Protein AF-A0AAW0I895-F1 (afdb_monomer_lite)

Structure (mmCIF, N/CA/C/O backbone):
data_AF-A0AAW0I895-F1
#
_entry.id   AF-A0AAW0I895-F1
#
loop_
_atom_site.group_PDB
_atom_site.id
_atom_site.type_symbol
_atom_site.label_atom_id
_atom_site.label_alt_id
_atom_site.label_comp_id
_atom_site.label_asym_id
_atom_site.label_entity_id
_atom_site.label_seq_id
_atom_site.pdbx_PDB_ins_code
_atom_site.Cartn_x
_atom_site.Cartn_y
_atom_site.Cartn_z
_atom_site.occupancy
_atom_site.B_iso_or_equiv
_atom_site.auth_seq_id
_atom_site.auth_comp_id
_atom_site.auth_asym_id
_atom_site.auth_atom_id
_atom_site.pdbx_PDB_model_num
ATOM 1 N N . MET A 1 1 ? 28.630 -17.971 -41.652 1.00 53.53 1 MET A N 1
ATOM 2 C CA . MET A 1 1 ? 29.340 -17.835 -40.356 1.00 53.53 1 MET A CA 1
ATOM 3 C C . MET A 1 1 ? 30.505 -16.842 -40.385 1.00 53.53 1 MET A C 1
ATOM 5 O O . MET A 1 1 ? 30.591 -16.041 -39.468 1.00 53.53 1 MET A O 1
ATOM 9 N N . VAL A 1 2 ? 31.367 -16.833 -41.414 1.00 52.19 2 VAL A N 1
ATOM 10 C CA . VAL A 1 2 ? 32.562 -15.952 -41.486 1.00 52.19 2 VAL A CA 1
ATOM 11 C C . VAL A 1 2 ? 32.228 -14.451 -41.480 1.00 52.19 2 VAL A C 1
ATOM 13 O O . VAL A 1 2 ? 32.892 -13.677 -40.802 1.00 52.19 2 VAL A O 1
ATOM 16 N N . LEU A 1 3 ? 31.166 -14.043 -42.180 1.00 53.22 3 LEU A N 1
ATOM 17 C CA . LEU A 1 3 ? 30.738 -12.640 -42.265 1.00 53.22 3 LEU A CA 1
ATOM 18 C C . LEU A 1 3 ? 30.249 -12.093 -40.916 1.00 53.22 3 LEU A C 1
ATOM 20 O O . LEU A 1 3 ? 30.696 -11.038 -40.491 1.00 53.22 3 LEU A O 1
ATOM 24 N N . VAL A 1 4 ? 29.418 -12.863 -40.205 1.00 64.56 4 VAL A N 1
ATOM 25 C CA . VAL A 1 4 ? 28.901 -12.491 -38.876 1.00 64.56 4 VAL A CA 1
ATOM 26 C C . VAL A 1 4 ? 30.039 -12.355 -37.866 1.00 64.56 4 VAL A C 1
ATOM 28 O O . VAL A 1 4 ? 30.080 -11.372 -37.137 1.00 64.56 4 VAL A O 1
ATOM 31 N N . LYS A 1 5 ? 31.005 -13.287 -37.883 1.00 61.88 5 LYS A N 1
ATOM 32 C CA . LYS A 1 5 ? 32.177 -13.244 -36.999 1.00 61.88 5 LYS A CA 1
ATOM 33 C C . LYS A 1 5 ? 33.042 -12.000 -37.250 1.00 61.88 5 LYS A C 1
ATOM 35 O O . LYS A 1 5 ? 33.438 -11.320 -36.310 1.00 61.88 5 LYS A O 1
ATOM 40 N N . LYS A 1 6 ? 33.254 -11.656 -38.523 1.00 63.97 6 LYS A N 1
ATOM 41 C CA . LYS A 1 6 ? 34.025 -10.473 -38.924 1.00 63.97 6 LYS A CA 1
ATOM 42 C C . LYS A 1 6 ? 33.322 -9.167 -38.541 1.00 63.97 6 LYS A C 1
ATOM 44 O O . LYS A 1 6 ? 33.973 -8.220 -38.118 1.00 63.97 6 LYS A O 1
ATOM 49 N N . THR A 1 7 ? 31.992 -9.124 -38.640 1.00 70.19 7 THR A N 1
ATOM 50 C CA . THR A 1 7 ? 31.199 -7.973 -38.187 1.00 70.19 7 THR A CA 1
ATOM 51 C C . THR A 1 7 ? 31.260 -7.817 -36.666 1.00 70.19 7 THR A C 1
ATOM 53 O O . THR A 1 7 ? 31.454 -6.704 -36.180 1.00 70.19 7 THR A O 1
ATOM 56 N N . THR A 1 8 ? 31.158 -8.911 -35.904 1.00 71.12 8 THR A N 1
ATOM 57 C CA . THR A 1 8 ? 31.277 -8.860 -34.437 1.00 71.12 8 THR A CA 1
ATOM 58 C C . THR A 1 8 ? 32.673 -8.445 -33.981 1.00 71.12 8 THR A C 1
ATOM 60 O O . THR A 1 8 ? 32.785 -7.644 -33.061 1.00 71.12 8 THR A O 1
ATOM 63 N N . GLU A 1 9 ? 33.725 -8.910 -34.658 1.00 67.81 9 GLU A N 1
ATOM 64 C CA . GLU A 1 9 ? 35.108 -8.500 -34.380 1.00 67.81 9 GLU A CA 1
ATOM 65 C C . GLU A 1 9 ? 35.322 -7.009 -34.687 1.00 67.81 9 GLU A C 1
ATOM 67 O O . GLU A 1 9 ? 35.866 -6.290 -33.855 1.00 67.81 9 GLU A O 1
ATOM 72 N N . ALA A 1 10 ? 34.806 -6.503 -35.813 1.00 62.22 10 ALA A N 1
ATOM 73 C CA . ALA A 1 10 ? 34.889 -5.077 -36.146 1.00 62.22 10 ALA A CA 1
ATOM 74 C C . ALA A 1 10 ? 34.118 -4.181 -35.156 1.00 62.22 10 ALA A C 1
ATOM 76 O O . ALA A 1 10 ? 34.581 -3.098 -34.791 1.00 62.22 10 ALA A O 1
ATOM 77 N N . THR A 1 11 ? 32.954 -4.641 -34.688 1.00 66.50 11 THR A N 1
ATOM 78 C CA . THR A 1 11 ? 32.148 -3.902 -33.703 1.00 66.50 11 THR A CA 1
ATOM 79 C C . THR A 1 11 ? 32.841 -3.874 -32.342 1.00 66.50 11 THR A C 1
ATOM 81 O O . THR A 1 11 ? 32.888 -2.829 -31.699 1.00 66.50 11 THR A O 1
ATOM 84 N N . LEU A 1 12 ? 33.428 -4.999 -31.922 1.00 71.19 12 LEU A N 1
ATOM 85 C CA . LEU A 1 12 ? 34.174 -5.088 -30.671 1.00 71.19 12 LEU A CA 1
ATOM 86 C C . LEU A 1 12 ? 35.430 -4.208 -30.694 1.00 71.19 12 LEU A C 1
ATOM 88 O O . LEU A 1 12 ? 35.681 -3.509 -29.717 1.00 71.19 12 LEU A O 1
ATOM 92 N N . GLN A 1 13 ? 36.153 -4.180 -31.818 1.00 62.25 13 GLN A N 1
ATOM 93 C CA . GLN A 1 13 ? 37.319 -3.312 -31.998 1.00 62.25 13 GLN A CA 1
ATOM 94 C C . GLN A 1 13 ? 36.942 -1.831 -31.881 1.00 62.25 13 GLN A C 1
ATOM 96 O O . GLN A 1 13 ? 37.583 -1.089 -31.152 1.00 62.25 13 GLN A O 1
ATOM 101 N N . THR A 1 14 ? 35.841 -1.417 -32.515 1.00 61.59 14 THR A N 1
ATOM 102 C CA . THR A 1 14 ? 35.362 -0.024 -32.452 1.00 61.59 14 THR A CA 1
ATOM 103 C C . THR A 1 14 ? 35.004 0.390 -31.021 1.00 61.59 14 THR A C 1
ATOM 105 O O . THR A 1 14 ? 35.286 1.511 -30.604 1.00 61.59 14 THR A O 1
ATOM 108 N N . ILE A 1 15 ? 34.386 -0.512 -30.251 1.00 61.84 15 ILE A N 1
ATOM 109 C CA . ILE A 1 15 ? 34.039 -0.255 -28.848 1.00 61.84 15 ILE A CA 1
ATOM 110 C C . ILE A 1 15 ? 35.298 -0.220 -27.975 1.00 61.84 15 ILE A C 1
ATOM 112 O O . ILE A 1 15 ? 35.394 0.645 -27.110 1.00 61.84 15 ILE A O 1
ATOM 116 N N . GLN A 1 16 ? 36.264 -1.115 -28.204 1.00 62.62 16 GLN A N 1
ATOM 117 C CA . GLN A 1 16 ? 37.553 -1.072 -27.512 1.00 62.62 16 GLN A CA 1
ATOM 118 C C . GLN A 1 16 ? 38.264 0.252 -27.767 1.00 62.62 16 GLN A C 1
ATOM 120 O O . GLN A 1 16 ? 38.609 0.917 -26.798 1.00 62.62 16 GLN A O 1
ATOM 125 N N . ASP A 1 17 ? 38.363 0.682 -29.024 1.00 55.41 17 ASP A N 1
ATOM 126 C CA . ASP A 1 17 ? 39.010 1.941 -29.394 1.00 55.41 17 ASP A CA 1
ATOM 127 C C . ASP A 1 17 ? 38.328 3.146 -28.719 1.00 55.41 17 ASP A C 1
ATOM 129 O O . ASP A 1 17 ? 39.001 4.059 -28.249 1.00 55.41 17 ASP A O 1
ATOM 133 N N . MET A 1 18 ? 36.994 3.138 -28.593 1.00 54.53 18 MET A N 1
ATOM 134 C CA . MET A 1 18 ? 36.248 4.190 -27.888 1.00 54.53 18 MET A CA 1
ATOM 135 C C . MET A 1 18 ? 36.466 4.211 -26.370 1.00 54.53 18 MET A C 1
ATOM 137 O O . MET A 1 18 ? 36.322 5.271 -25.769 1.00 54.53 18 MET A O 1
ATOM 141 N N . VAL A 1 19 ? 36.759 3.067 -25.750 1.00 54.62 19 VAL A N 1
ATOM 142 C CA . VAL A 1 19 ? 36.943 2.945 -24.292 1.00 54.62 19 VAL A CA 1
ATOM 143 C C . VAL A 1 19 ? 38.416 3.101 -23.896 1.00 54.62 19 VAL A C 1
ATOM 145 O O . VAL A 1 19 ? 38.705 3.481 -22.766 1.00 54.62 19 VAL A O 1
ATOM 148 N N . THR A 1 20 ? 39.352 2.832 -24.811 1.00 59.34 20 THR A N 1
ATOM 149 C CA . THR A 1 20 ? 40.796 3.005 -24.589 1.00 59.34 20 THR A CA 1
ATOM 150 C C . THR A 1 20 ? 41.308 4.405 -24.911 1.00 59.34 20 THR A C 1
ATOM 152 O O . THR A 1 20 ? 42.442 4.715 -24.557 1.00 59.34 20 THR A O 1
ATOM 155 N N . ILE A 1 21 ? 40.515 5.249 -25.582 1.00 55.47 21 ILE A N 1
ATOM 156 C CA . ILE A 1 21 ? 40.825 6.678 -25.692 1.00 55.47 21 ILE A CA 1
ATOM 157 C C . ILE A 1 21 ? 40.622 7.280 -24.307 1.00 55.47 21 ILE A C 1
ATOM 159 O O . ILE A 1 21 ? 39.498 7.467 -23.849 1.00 55.47 21 ILE A O 1
ATOM 163 N N . GLU A 1 22 ? 41.729 7.543 -23.625 1.00 51.19 22 GLU A N 1
ATOM 164 C CA . GLU A 1 22 ? 41.702 8.218 -22.340 1.00 51.19 22 GLU A CA 1
ATOM 165 C C . GLU A 1 22 ? 41.111 9.621 -22.547 1.00 51.19 22 GLU A C 1
ATOM 167 O O . GLU A 1 22 ? 41.575 10.371 -23.405 1.00 51.19 22 GLU A O 1
ATOM 172 N N . ASP A 1 23 ? 40.075 9.987 -21.781 1.00 51.31 23 ASP A N 1
ATOM 173 C CA . ASP A 1 23 ? 39.304 11.243 -21.919 1.00 51.31 23 ASP A CA 1
ATOM 174 C C . ASP A 1 23 ? 40.150 12.536 -21.819 1.00 51.31 23 ASP A C 1
ATOM 176 O O . ASP A 1 23 ? 39.643 13.648 -21.981 1.00 51.31 23 ASP A O 1
ATOM 180 N N . TYR A 1 24 ? 41.447 12.406 -21.542 1.00 49.34 24 TYR A N 1
ATOM 181 C CA . TYR A 1 24 ? 42.423 13.482 -21.458 1.00 49.34 24 TYR A CA 1
ATOM 182 C C . TYR A 1 24 ? 43.426 13.516 -22.617 1.00 49.34 24 TYR A C 1
ATOM 184 O O . TYR A 1 24 ? 44.275 14.412 -22.624 1.00 49.34 24 TYR A O 1
ATOM 192 N N . ASP A 1 25 ? 43.365 12.597 -23.590 1.00 51.16 25 ASP A N 1
ATOM 193 C CA . ASP A 1 25 ? 44.253 12.639 -24.754 1.00 51.16 25 ASP A CA 1
ATOM 194 C C . ASP A 1 25 ? 43.846 13.773 -25.707 1.00 51.16 25 ASP A C 1
ATOM 196 O O . ASP A 1 25 ? 43.118 13.629 -26.689 1.00 51.16 25 ASP A O 1
ATOM 200 N N . VAL A 1 26 ? 44.328 14.964 -25.367 1.00 49.88 26 VAL A N 1
ATOM 201 C CA . VAL A 1 26 ? 44.217 16.187 -26.157 1.00 49.88 26 VAL A CA 1
ATOM 202 C C . VAL A 1 26 ? 45.416 16.364 -27.091 1.00 49.88 26 VAL A C 1
ATOM 204 O O . VAL A 1 26 ? 45.628 17.471 -27.587 1.00 49.88 26 VAL A O 1
ATOM 207 N N . SER A 1 27 ? 46.208 15.316 -27.359 1.00 55.19 27 SER A N 1
ATOM 208 C CA . SER A 1 27 ? 47.406 15.409 -28.209 1.00 55.19 27 SER A CA 1
ATOM 209 C C . SER A 1 27 ? 47.086 15.946 -29.613 1.00 55.19 27 SER A C 1
ATOM 211 O O . SER A 1 27 ? 47.871 16.711 -30.175 1.00 55.19 27 SER A O 1
ATOM 213 N N . GLU A 1 28 ? 45.887 15.675 -30.147 1.00 51.91 28 GLU A N 1
ATOM 214 C CA . GLU A 1 28 ? 45.412 16.263 -31.414 1.00 51.91 28 GLU A CA 1
ATOM 215 C C . GLU A 1 28 ? 45.046 17.760 -31.319 1.00 51.91 28 GLU A C 1
ATOM 217 O O . GLU A 1 28 ? 45.077 18.481 -32.323 1.00 51.91 28 GLU A O 1
ATOM 222 N N . CYS A 1 29 ? 44.747 18.281 -30.123 1.00 49.28 29 CYS A N 1
ATOM 223 C CA . CYS A 1 29 ? 44.470 19.707 -29.918 1.00 49.28 29 CYS A CA 1
ATOM 224 C C . CYS A 1 29 ? 45.727 20.573 -30.091 1.00 49.28 29 CYS A C 1
ATOM 226 O O . CYS A 1 29 ? 45.608 21.751 -30.432 1.00 49.28 29 CYS A O 1
ATOM 228 N N . PHE A 1 30 ? 46.920 20.004 -29.895 1.00 45.81 30 PHE A N 1
ATOM 229 C CA . PHE A 1 30 ? 48.191 20.721 -30.037 1.00 45.81 30 PHE A CA 1
ATOM 230 C C . PHE A 1 30 ? 48.764 20.684 -31.459 1.00 45.81 30 PHE A C 1
ATOM 232 O O . PHE A 1 30 ? 49.635 21.492 -31.782 1.00 45.81 30 PHE A O 1
ATOM 239 N N . GLN A 1 31 ? 48.237 19.831 -32.344 1.00 50.69 31 GLN A N 1
ATOM 240 C CA . GLN A 1 31 ? 48.710 19.724 -33.731 1.00 50.69 31 GLN A CA 1
ATOM 241 C C . GLN A 1 31 ? 48.272 20.893 -34.633 1.00 50.69 31 GLN A C 1
ATOM 243 O O . GLN A 1 31 ? 48.762 21.023 -35.750 1.00 50.69 31 GLN A O 1
ATOM 248 N N . HIS A 1 32 ? 47.402 21.789 -34.154 1.00 47.75 32 HIS A N 1
ATOM 249 C CA . HIS A 1 32 ? 46.860 22.896 -34.953 1.00 47.75 32 HIS A CA 1
ATOM 250 C C . HIS A 1 32 ? 47.357 24.285 -34.522 1.00 47.75 32 HIS A C 1
ATOM 252 O O . HIS A 1 32 ? 46.690 25.293 -34.766 1.00 47.75 32 HIS A O 1
ATOM 258 N N . SER A 1 33 ? 48.552 24.371 -33.930 1.00 36.62 33 SER A N 1
ATOM 259 C CA . SER A 1 33 ? 49.255 25.653 -33.831 1.00 36.62 33 SER A CA 1
ATOM 260 C C . SER A 1 33 ? 49.825 26.025 -35.199 1.00 36.62 33 SER A C 1
ATOM 262 O O . SER A 1 33 ? 50.857 25.516 -35.629 1.00 36.62 33 SER A O 1
ATOM 264 N N . ARG A 1 34 ? 49.149 26.941 -35.900 1.00 47.81 34 ARG A N 1
ATOM 265 C CA . ARG A 1 34 ? 49.701 27.642 -37.066 1.00 47.81 34 ARG A CA 1
ATOM 266 C C . ARG A 1 34 ? 50.894 28.502 -36.636 1.00 47.81 34 ARG A C 1
ATOM 268 O O . ARG A 1 34 ? 50.723 29.681 -36.353 1.00 47.81 34 ARG A O 1
ATOM 275 N N . SER A 1 35 ? 52.091 27.926 -36.616 1.00 44.56 35 SER A N 1
ATOM 276 C CA . SER A 1 35 ? 53.335 28.668 -36.832 1.00 44.56 35 SER A CA 1
ATOM 277 C C . SER A 1 35 ? 54.468 27.704 -37.184 1.00 44.56 35 SER A C 1
ATOM 279 O O . SER A 1 35 ? 55.199 27.228 -36.323 1.00 44.56 35 SER A O 1
ATOM 281 N N . THR A 1 36 ? 54.545 27.325 -38.454 1.00 36.75 36 THR A N 1
ATOM 282 C CA . THR A 1 36 ? 55.702 27.476 -39.355 1.00 36.75 36 THR A CA 1
ATOM 283 C C . THR A 1 36 ? 55.568 26.463 -40.488 1.00 36.75 36 THR A C 1
ATOM 285 O O . THR A 1 36 ? 55.242 25.297 -40.302 1.00 36.75 36 THR A O 1
ATOM 288 N N . GLU A 1 37 ? 55.713 26.974 -41.696 1.00 43.75 37 GLU A N 1
ATOM 289 C CA . GLU A 1 37 ? 55.633 26.272 -42.969 1.00 43.75 37 GLU A CA 1
ATOM 290 C C . GLU A 1 37 ? 56.779 25.251 -43.115 1.00 43.75 37 GLU A C 1
ATOM 292 O O . GLU A 1 37 ? 57.920 25.636 -42.886 1.00 43.7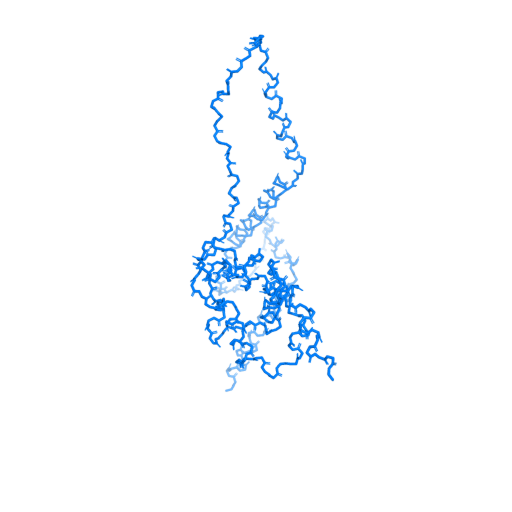5 37 GLU A O 1
ATOM 297 N N . SER A 1 38 ? 56.502 23.990 -43.507 1.00 36.91 38 SER A N 1
ATOM 298 C CA . SER A 1 38 ? 57.328 23.207 -44.462 1.00 36.91 38 SER A CA 1
ATOM 299 C C . SER A 1 38 ? 56.786 21.780 -44.741 1.00 36.91 38 SER A C 1
ATOM 301 O O . SER A 1 38 ? 56.766 20.927 -43.864 1.00 36.91 38 SER A O 1
ATOM 303 N N . VAL A 1 39 ? 56.386 21.563 -46.003 1.00 43.75 39 VAL A N 1
ATOM 304 C CA . VAL A 1 39 ? 56.417 20.366 -46.891 1.00 43.75 39 VAL A CA 1
ATOM 305 C C . VAL A 1 39 ? 56.137 18.912 -46.418 1.00 43.75 39 VAL A C 1
ATOM 307 O O . VAL A 1 39 ? 56.773 18.384 -45.515 1.00 43.75 39 VAL A O 1
ATOM 310 N N . LYS A 1 40 ? 55.359 18.215 -47.284 1.00 39.22 40 LYS A N 1
ATOM 311 C CA . LYS A 1 40 ? 55.057 16.755 -47.411 1.00 39.22 40 LYS A CA 1
ATOM 312 C C . LYS A 1 40 ? 54.045 16.208 -46.382 1.00 39.22 40 LYS A C 1
ATOM 314 O O . LYS A 1 40 ? 54.103 16.565 -45.225 1.00 39.22 40 LYS A O 1
ATOM 319 N N . SER A 1 41 ? 53.089 15.326 -46.683 1.00 33.47 41 SER A N 1
ATOM 320 C CA . SER A 1 41 ? 52.806 14.470 -47.839 1.00 33.47 41 SER A CA 1
ATOM 321 C C . SER A 1 41 ? 51.306 14.112 -47.859 1.00 33.47 41 SER A C 1
ATOM 323 O O . SER A 1 41 ? 50.597 14.261 -46.871 1.00 33.47 41 SER A O 1
ATOM 325 N N . THR A 1 42 ? 50.867 13.639 -49.015 1.00 42.41 42 THR A N 1
ATOM 326 C CA . THR A 1 42 ? 49.533 13.219 -49.463 1.00 42.41 42 THR A CA 1
ATOM 327 C C . THR A 1 42 ? 48.888 12.032 -48.724 1.00 42.41 42 THR A C 1
ATOM 329 O O . THR A 1 42 ? 49.592 11.158 -48.230 1.00 42.41 42 THR A O 1
ATOM 332 N N . VAL A 1 43 ? 47.556 11.929 -48.902 1.00 41.22 43 VAL A N 1
ATOM 333 C CA . VAL A 1 43 ? 46.665 10.753 -48.720 1.00 41.22 43 VAL A CA 1
ATOM 334 C C . VAL A 1 43 ? 46.338 10.471 -47.242 1.00 41.22 43 VAL A C 1
ATOM 336 O O . VAL A 1 43 ? 47.190 10.049 -46.476 1.00 41.22 43 VAL A O 1
ATOM 339 N N . SER A 1 44 ? 45.109 10.684 -46.761 1.00 36.41 44 SER A N 1
ATOM 340 C CA . SER A 1 44 ? 44.025 9.709 -46.943 1.00 36.41 44 SER A CA 1
ATOM 341 C C . SER A 1 44 ? 42.667 10.233 -46.441 1.00 36.41 44 SER A C 1
ATOM 343 O O . SER A 1 44 ? 42.580 10.888 -45.411 1.00 36.41 44 SER A O 1
ATOM 345 N N . GLU A 1 45 ? 41.631 9.826 -47.175 1.00 34.84 45 GLU A N 1
ATOM 346 C CA . GLU A 1 45 ? 40.303 9.412 -46.696 1.00 34.84 45 GLU A CA 1
ATOM 347 C C . GLU A 1 45 ? 39.237 10.430 -46.248 1.00 34.84 45 GLU A C 1
ATOM 349 O O . GLU A 1 45 ? 39.080 10.826 -45.098 1.00 34.84 45 GLU A O 1
ATOM 354 N N . THR A 1 46 ? 38.350 10.667 -47.213 1.00 41.47 46 THR A N 1
ATOM 355 C CA . THR A 1 46 ? 36.987 11.203 -47.142 1.00 41.47 46 THR A CA 1
ATOM 356 C C . THR A 1 46 ? 35.959 10.222 -46.533 1.00 41.47 46 THR A C 1
ATOM 358 O O . THR A 1 46 ? 34.851 10.113 -47.052 1.00 41.47 46 THR A O 1
ATOM 361 N N . TYR A 1 47 ? 36.240 9.491 -45.450 1.00 37.62 47 TYR A N 1
ATOM 362 C CA . TYR A 1 47 ? 35.241 8.563 -44.881 1.00 37.62 47 TYR A CA 1
ATOM 363 C C . TYR A 1 47 ? 34.904 8.892 -43.425 1.00 37.62 47 TYR A C 1
ATOM 365 O O . TYR A 1 47 ? 35.761 8.876 -42.553 1.00 37.62 47 TYR A O 1
ATOM 373 N N . LEU A 1 48 ? 33.608 9.151 -43.196 1.00 38.12 48 LEU A N 1
ATOM 374 C CA . LEU A 1 48 ? 32.930 9.517 -41.944 1.00 38.12 48 LEU A CA 1
ATOM 375 C C . LEU A 1 48 ? 32.972 11.015 -41.620 1.00 38.12 48 LEU A C 1
ATOM 377 O O . LEU A 1 48 ? 33.869 11.532 -40.958 1.00 38.12 48 LEU A O 1
ATOM 381 N N . SER A 1 49 ? 31.910 11.709 -42.029 1.00 43.53 49 SER A N 1
ATOM 382 C CA . SER A 1 49 ? 31.536 13.029 -41.527 1.00 43.53 49 SER A CA 1
ATOM 383 C C . SER A 1 49 ? 31.275 12.967 -40.014 1.00 43.53 49 SER A C 1
ATOM 385 O O . SER A 1 49 ? 30.134 12.872 -39.563 1.00 43.53 49 SER A O 1
ATOM 387 N N . LYS A 1 50 ? 32.350 13.017 -39.219 1.00 48.66 50 LYS A N 1
ATOM 388 C CA . LYS A 1 50 ? 32.315 13.349 -37.792 1.00 48.66 50 LYS A CA 1
ATOM 389 C C . LYS A 1 50 ? 31.578 14.693 -37.659 1.00 48.66 50 LYS A C 1
ATOM 391 O O . LYS A 1 50 ? 31.893 15.615 -38.420 1.00 48.66 50 LYS A O 1
ATOM 396 N N . PRO A 1 51 ? 30.600 14.846 -36.744 1.00 46.19 51 PRO A N 1
ATOM 397 C CA . PRO A 1 51 ? 30.010 16.150 -36.468 1.00 46.19 51 PRO A CA 1
ATOM 398 C C . PRO A 1 51 ? 31.142 17.145 -36.232 1.00 46.19 51 PRO A C 1
ATOM 400 O O . PRO A 1 51 ? 32.039 16.856 -35.439 1.00 46.19 51 PRO A O 1
ATOM 403 N N . SER A 1 52 ? 31.119 18.272 -36.955 1.00 56.59 52 SER A N 1
ATOM 404 C CA . SER A 1 52 ? 32.105 19.347 -36.812 1.00 56.59 52 SER A CA 1
ATOM 405 C C . SER A 1 52 ? 32.438 19.534 -35.333 1.00 56.59 52 SER A C 1
ATOM 407 O O . SER A 1 52 ? 31.528 19.685 -34.515 1.00 56.59 52 SER A O 1
ATOM 409 N N . ILE A 1 53 ? 33.726 19.504 -34.980 1.00 54.47 53 ILE A N 1
ATOM 410 C CA . ILE A 1 53 ? 34.207 19.691 -33.601 1.00 54.47 53 ILE A CA 1
ATOM 411 C C . ILE A 1 53 ? 33.583 20.949 -32.970 1.00 54.47 53 ILE A C 1
ATOM 413 O O . ILE A 1 53 ? 33.283 20.956 -31.779 1.00 54.47 53 ILE A O 1
ATOM 417 N N . ALA A 1 54 ? 33.273 21.976 -33.773 1.00 52.88 54 ALA A N 1
ATOM 418 C CA . ALA A 1 54 ? 32.545 23.165 -33.332 1.00 52.88 54 ALA A CA 1
ATOM 419 C C . ALA A 1 54 ? 31.102 22.865 -32.878 1.00 52.88 54 ALA A C 1
ATOM 421 O O . ALA A 1 54 ? 30.647 23.410 -31.879 1.00 52.88 54 ALA A O 1
ATOM 422 N N . LYS A 1 55 ? 30.394 21.960 -33.562 1.00 54.53 55 LYS A N 1
ATOM 423 C CA . LYS A 1 55 ? 29.031 21.526 -33.217 1.00 54.53 55 LYS A CA 1
ATOM 424 C C . LYS A 1 55 ? 29.010 20.645 -31.963 1.00 54.53 55 LYS A C 1
ATOM 426 O O . LYS A 1 55 ? 28.085 20.747 -31.165 1.00 54.53 55 LYS A O 1
ATOM 431 N N . ARG A 1 56 ? 30.054 19.830 -31.752 1.00 56.06 56 ARG A N 1
ATOM 432 C CA . ARG A 1 56 ? 30.232 19.050 -30.514 1.00 56.06 56 ARG A CA 1
ATOM 433 C C . ARG A 1 56 ? 30.574 19.958 -29.321 1.00 56.06 56 ARG A C 1
ATOM 435 O O . ARG A 1 56 ? 29.970 19.798 -28.268 1.00 56.06 56 ARG A O 1
ATOM 442 N N . ARG A 1 57 ? 31.443 20.963 -29.513 1.00 57.19 57 ARG A N 1
ATOM 443 C CA . ARG A 1 57 ? 31.747 22.004 -28.508 1.00 57.19 57 ARG A CA 1
ATOM 444 C C . ARG A 1 57 ? 30.531 22.867 -28.155 1.00 57.19 57 ARG A C 1
ATOM 446 O O . ARG A 1 57 ? 30.324 23.132 -26.980 1.00 57.19 57 ARG A O 1
ATOM 453 N N . ALA A 1 58 ? 29.714 23.263 -29.133 1.00 58.12 58 ALA A N 1
ATOM 454 C CA . ALA A 1 58 ? 28.500 24.047 -28.885 1.00 58.12 58 ALA A CA 1
ATOM 455 C C . ALA A 1 58 ? 27.473 23.265 -28.050 1.00 58.12 58 ALA A C 1
ATOM 457 O O . ALA A 1 58 ? 26.979 23.777 -27.054 1.00 58.12 58 ALA A O 1
ATOM 458 N N . ASN A 1 59 ? 27.230 21.995 -28.392 1.00 64.25 59 ASN A N 1
ATOM 459 C CA . ASN A 1 59 ? 26.288 21.151 -27.653 1.00 64.25 59 ASN A CA 1
ATOM 460 C C . ASN A 1 59 ? 26.771 20.864 -26.215 1.00 64.25 59 ASN A C 1
ATOM 462 O O . ASN A 1 59 ? 25.976 20.811 -25.278 1.00 64.25 59 ASN A O 1
ATOM 466 N N . GLN A 1 60 ? 28.088 20.729 -26.021 1.00 67.88 60 GLN A N 1
ATOM 467 C CA . GLN A 1 60 ? 28.686 20.616 -24.691 1.00 67.88 60 GLN A CA 1
ATOM 468 C C . GLN A 1 60 ? 28.536 21.917 -23.888 1.00 67.88 60 GLN A C 1
ATOM 470 O O . GLN A 1 60 ? 28.089 21.863 -22.748 1.00 67.88 60 GLN A O 1
ATOM 475 N N . GLN A 1 61 ? 28.824 23.078 -24.485 1.00 68.50 61 GLN A N 1
ATOM 476 C CA . GLN A 1 61 ? 28.655 24.376 -23.822 1.00 68.50 61 GLN A CA 1
ATOM 477 C C . GLN A 1 61 ? 27.193 24.661 -23.460 1.00 68.50 61 GLN A C 1
ATOM 479 O O . GLN A 1 61 ? 26.931 25.155 -22.369 1.00 68.50 61 GLN A O 1
ATOM 484 N N . GLU A 1 62 ? 26.237 24.320 -24.326 1.00 69.75 62 GLU A N 1
ATOM 485 C CA . GLU A 1 62 ? 24.802 24.448 -24.036 1.00 69.75 62 GLU A CA 1
ATOM 486 C C . GLU A 1 62 ? 24.378 23.543 -22.874 1.00 69.75 62 GLU A C 1
ATOM 488 O O . GLU A 1 62 ? 23.647 23.974 -21.979 1.00 69.75 62 GLU A O 1
ATOM 493 N N . THR A 1 63 ? 24.887 22.310 -22.846 1.00 69.06 63 THR A N 1
ATOM 494 C CA . THR A 1 63 ? 24.608 21.343 -21.778 1.00 69.06 63 THR A CA 1
ATOM 495 C C . THR A 1 63 ? 25.209 21.796 -20.446 1.00 69.06 63 THR A C 1
ATOM 497 O O . THR A 1 63 ? 24.524 21.807 -19.423 1.00 69.06 63 THR A O 1
ATOM 500 N N . GLU A 1 64 ? 26.469 22.229 -20.444 1.00 71.06 64 GLU A N 1
ATOM 501 C CA . GLU A 1 64 ? 27.136 22.776 -19.260 1.00 71.06 64 GLU A CA 1
ATOM 502 C C . GLU A 1 64 ? 26.418 24.035 -18.766 1.00 71.06 64 GLU A C 1
ATOM 504 O O . GLU A 1 64 ? 26.115 24.147 -17.578 1.00 71.06 64 GLU A O 1
ATOM 509 N N . HIS A 1 65 ? 26.055 24.948 -19.669 1.00 76.94 65 HIS A N 1
ATOM 510 C CA . HIS A 1 65 ? 25.318 26.161 -19.328 1.00 76.94 65 HIS A CA 1
ATOM 511 C C . HIS A 1 65 ? 23.956 25.849 -18.697 1.00 76.94 65 HIS A C 1
ATOM 513 O O . HIS A 1 65 ? 23.586 26.463 -17.695 1.00 76.94 65 HIS A O 1
ATOM 519 N N . PHE A 1 66 ? 23.236 24.855 -19.225 1.00 80.88 66 PHE A N 1
ATOM 520 C CA . PHE A 1 66 ? 21.969 24.395 -18.661 1.00 80.88 66 PHE A CA 1
ATOM 521 C C . PHE A 1 66 ? 22.129 23.901 -17.217 1.00 80.88 66 PHE A C 1
ATOM 523 O O . PHE A 1 66 ? 21.382 24.329 -16.331 1.00 80.88 66 PHE A O 1
ATOM 530 N N . TYR A 1 67 ? 23.124 23.051 -16.951 1.00 73.94 67 TYR A N 1
ATOM 531 C CA . TYR A 1 67 ? 23.365 22.534 -15.602 1.00 73.94 67 TYR A CA 1
ATOM 532 C C . TYR A 1 67 ? 23.882 23.610 -14.641 1.00 73.94 67 TYR A C 1
ATOM 534 O O . TYR A 1 67 ? 23.422 23.670 -13.500 1.00 73.94 67 TYR A O 1
ATOM 542 N N . PHE A 1 68 ? 24.758 24.514 -15.091 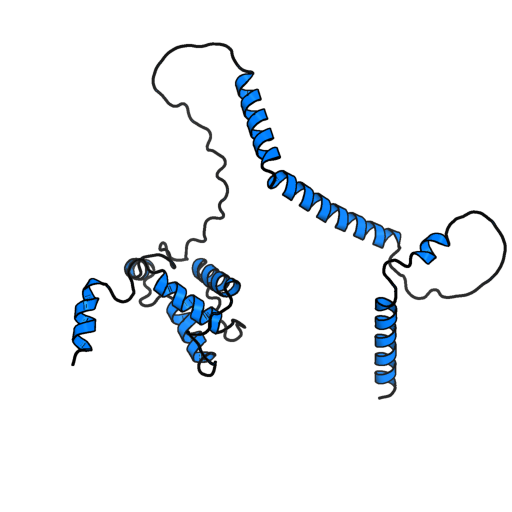1.00 80.44 68 PHE A N 1
ATOM 543 C CA . PHE A 1 68 ? 25.211 25.653 -14.287 1.00 80.44 68 PHE A CA 1
ATOM 544 C C . PHE A 1 68 ? 24.065 26.598 -13.926 1.00 80.44 68 PHE A C 1
ATOM 546 O O . PHE A 1 68 ? 23.968 27.041 -12.781 1.00 80.44 68 PHE A O 1
ATOM 553 N N . MET A 1 69 ? 23.170 26.884 -14.871 1.00 78.25 69 MET A N 1
ATOM 554 C CA . MET A 1 69 ? 21.988 27.705 -14.626 1.00 78.25 69 MET A CA 1
ATOM 555 C C . MET A 1 69 ? 21.039 27.023 -13.636 1.00 78.25 69 MET A C 1
ATOM 557 O O . MET A 1 69 ? 20.589 27.666 -12.691 1.00 78.25 69 MET A O 1
ATOM 561 N N . LYS A 1 70 ? 20.797 25.713 -13.775 1.00 72.62 70 LYS A N 1
ATOM 562 C CA . LYS A 1 70 ? 19.975 24.950 -12.821 1.00 72.62 70 LYS A CA 1
ATOM 563 C C . LYS A 1 70 ? 20.585 24.895 -11.424 1.00 72.62 70 LYS A C 1
ATOM 565 O O . LYS A 1 70 ? 19.854 25.007 -10.442 1.00 72.62 70 LYS A O 1
ATOM 570 N N . LEU A 1 71 ? 21.907 24.770 -11.320 1.00 72.50 71 LEU A N 1
ATOM 571 C CA . LEU A 1 71 ? 22.612 24.815 -10.042 1.00 72.50 71 LEU A CA 1
ATOM 572 C C . LEU A 1 71 ? 22.546 26.211 -9.413 1.00 72.50 71 LEU A C 1
ATOM 574 O O . LEU A 1 71 ? 22.313 26.322 -8.213 1.00 72.50 71 LEU A O 1
ATOM 578 N N . ARG A 1 72 ? 22.691 27.275 -10.211 1.00 71.75 72 ARG A N 1
ATOM 579 C CA . ARG A 1 72 ? 22.508 28.658 -9.757 1.00 71.75 72 ARG A CA 1
ATOM 580 C C . ARG A 1 72 ? 21.085 28.883 -9.244 1.00 71.75 72 ARG A C 1
ATOM 582 O O . ARG A 1 72 ? 20.940 29.323 -8.111 1.00 71.75 72 ARG A O 1
ATOM 589 N N . GLU A 1 73 ? 20.059 28.523 -10.016 1.00 69.50 73 GLU A N 1
ATOM 590 C CA . GLU A 1 73 ? 18.650 28.610 -9.593 1.00 69.50 73 GLU A CA 1
ATOM 591 C C . GLU A 1 73 ? 18.403 27.818 -8.303 1.00 69.50 73 GLU A C 1
ATOM 593 O O . GLU A 1 73 ? 17.702 28.278 -7.399 1.00 69.50 73 GLU A O 1
ATOM 598 N N . PHE A 1 74 ? 18.998 26.626 -8.193 1.00 68.88 74 PHE A N 1
ATOM 599 C CA . PHE A 1 74 ? 18.912 25.817 -6.987 1.00 68.88 74 PHE A CA 1
ATOM 600 C C . PHE A 1 74 ? 19.576 26.517 -5.804 1.00 68.88 74 PHE A C 1
ATOM 602 O O . PHE A 1 74 ? 18.952 26.608 -4.754 1.00 68.88 74 PHE A O 1
ATOM 609 N N . LEU A 1 75 ? 20.798 27.035 -5.937 1.00 62.97 75 LEU A N 1
ATOM 610 C CA . LEU A 1 75 ? 21.507 27.737 -4.864 1.00 62.97 75 LEU A CA 1
ATOM 611 C C . LEU A 1 75 ? 20.790 29.033 -4.470 1.00 62.97 75 LEU A C 1
ATOM 613 O O . LEU A 1 75 ? 20.572 29.266 -3.287 1.00 62.97 75 LEU A O 1
ATOM 617 N N . GLU A 1 76 ? 20.323 29.826 -5.428 1.00 64.31 76 GLU A N 1
ATOM 618 C CA . GLU A 1 76 ? 19.521 31.028 -5.178 1.00 64.31 76 GLU A CA 1
ATOM 619 C C . GLU A 1 76 ? 18.183 30.689 -4.489 1.00 64.31 76 GLU A C 1
ATOM 621 O O . GLU A 1 76 ? 17.742 31.407 -3.590 1.00 64.31 76 GLU A O 1
ATOM 626 N N . GLY A 1 77 ? 17.564 29.555 -4.841 1.00 59.75 77 GLY A N 1
ATOM 627 C CA . GLY A 1 77 ? 16.315 29.067 -4.250 1.00 59.75 77 GLY A CA 1
ATOM 628 C C . GLY A 1 77 ? 16.466 28.303 -2.927 1.00 59.75 77 GLY A C 1
ATOM 629 O O . GLY A 1 77 ? 15.503 28.200 -2.154 1.00 59.75 77 GLY A O 1
ATOM 630 N N . SER A 1 78 ? 17.651 27.769 -2.630 1.00 61.62 78 SER A N 1
ATOM 631 C CA . SER A 1 78 ? 17.920 26.915 -1.463 1.00 61.62 78 SER A CA 1
ATOM 632 C C . SER A 1 78 ? 18.739 27.604 -0.377 1.00 61.62 78 SER A C 1
ATOM 634 O O . SER A 1 78 ? 18.610 27.212 0.783 1.00 61.62 78 SER A O 1
ATOM 636 N N . ASN A 1 79 ? 19.488 28.669 -0.678 1.00 61.69 79 ASN A N 1
ATOM 637 C CA . ASN A 1 79 ? 20.288 29.329 0.343 1.00 61.69 79 ASN A CA 1
ATOM 638 C C . ASN A 1 79 ? 19.431 30.253 1.218 1.00 61.69 79 ASN A C 1
ATOM 640 O O . ASN A 1 79 ? 18.784 31.197 0.756 1.00 61.69 79 ASN A O 1
ATOM 644 N N . LEU A 1 80 ? 19.427 29.960 2.519 1.00 67.25 80 LEU A N 1
ATOM 645 C CA . LEU A 1 80 ? 18.753 30.749 3.548 1.00 67.25 80 LEU A CA 1
ATOM 646 C C . LEU A 1 80 ? 19.197 32.219 3.497 1.00 67.25 80 LEU A C 1
ATOM 648 O O . LEU A 1 80 ? 18.371 33.099 3.712 1.00 67.25 80 LEU A O 1
ATOM 652 N N . ILE A 1 81 ? 20.456 32.471 3.127 1.00 68.00 81 ILE A N 1
ATOM 653 C CA . ILE A 1 81 ? 21.032 33.809 2.955 1.00 68.00 81 ILE A CA 1
ATOM 654 C C . ILE A 1 81 ? 20.243 34.614 1.917 1.00 68.00 81 ILE A C 1
ATOM 656 O O . ILE A 1 81 ? 19.739 35.674 2.256 1.00 68.00 81 ILE A O 1
ATOM 660 N N . THR A 1 82 ? 20.006 34.090 0.709 1.00 66.00 82 THR A N 1
ATOM 661 C CA . THR A 1 82 ? 19.245 34.792 -0.346 1.00 66.00 82 THR A CA 1
ATOM 662 C C . THR A 1 82 ? 17.806 35.096 0.082 1.00 66.00 82 THR A C 1
ATOM 664 O O . THR A 1 82 ? 17.277 36.174 -0.188 1.00 66.00 82 THR A O 1
ATOM 667 N N . LYS A 1 83 ? 17.170 34.175 0.820 1.00 70.44 83 LYS A N 1
ATOM 668 C CA . LYS A 1 83 ? 15.818 34.375 1.374 1.00 70.44 83 LYS A CA 1
ATOM 669 C C . LYS A 1 83 ? 15.789 35.428 2.479 1.00 70.44 83 LYS A C 1
ATOM 671 O O . LYS A 1 83 ? 14.823 36.184 2.572 1.00 70.44 83 LYS A O 1
ATOM 676 N N . LEU A 1 84 ? 16.815 35.460 3.325 1.00 74.69 84 LEU A N 1
ATOM 677 C CA . LEU A 1 84 ? 16.964 36.460 4.376 1.00 74.69 84 LEU A CA 1
ATOM 678 C C . LEU A 1 84 ? 17.293 37.835 3.782 1.00 74.69 84 LEU A C 1
ATOM 680 O O . LEU A 1 84 ? 16.674 38.803 4.209 1.00 74.69 84 LEU A O 1
ATOM 684 N N . GLN A 1 85 ? 18.140 37.906 2.750 1.00 73.00 85 GLN A N 1
ATOM 685 C CA . GLN A 1 85 ? 18.457 39.130 2.006 1.00 73.00 85 GLN A CA 1
ATOM 686 C C . GLN A 1 85 ? 17.198 39.726 1.365 1.00 73.00 85 GLN A C 1
ATOM 688 O O . GLN A 1 85 ? 16.848 40.866 1.635 1.00 73.00 85 GLN A O 1
ATOM 693 N N . ALA A 1 86 ? 16.427 38.922 0.623 1.00 74.00 86 ALA A N 1
ATOM 694 C CA . ALA A 1 86 ? 15.183 39.381 0.002 1.00 74.00 86 ALA A CA 1
ATOM 695 C C . ALA A 1 86 ? 14.144 39.856 1.037 1.00 74.00 86 ALA A C 1
ATOM 697 O O . ALA A 1 86 ? 13.385 40.795 0.789 1.00 74.00 86 ALA A O 1
ATOM 698 N N . LYS A 1 87 ? 14.106 39.223 2.219 1.00 77.62 87 LYS A N 1
ATOM 699 C CA . LYS A 1 87 ? 13.243 39.649 3.330 1.00 77.62 87 LYS A CA 1
ATOM 700 C C . LYS A 1 87 ? 13.743 40.947 3.972 1.00 77.62 87 LYS A C 1
ATOM 702 O O . LYS A 1 87 ? 12.924 41.787 4.334 1.00 77.62 87 LYS A O 1
ATOM 707 N N . GLN A 1 88 ? 15.056 41.109 4.111 1.00 78.56 88 GLN A N 1
ATOM 708 C CA . GLN A 1 88 ? 15.689 42.322 4.620 1.00 78.56 88 GLN A CA 1
ATOM 709 C C . GLN A 1 88 ? 15.453 43.508 3.678 1.00 78.56 88 GLN A C 1
ATOM 711 O O . GLN A 1 88 ? 15.030 44.562 4.146 1.00 78.56 88 GLN A O 1
ATOM 716 N N . ASP A 1 89 ? 15.623 43.320 2.370 1.00 82.75 89 ASP A N 1
ATOM 717 C CA . ASP A 1 89 ? 15.380 44.347 1.352 1.00 82.75 89 ASP A CA 1
ATOM 718 C C . ASP A 1 89 ? 13.907 44.776 1.329 1.00 82.75 89 ASP A C 1
ATOM 720 O O . ASP A 1 89 ? 13.591 45.962 1.217 1.00 82.75 89 ASP A O 1
ATOM 724 N N . LEU A 1 90 ? 12.986 43.817 1.491 1.00 77.81 90 LEU A N 1
ATOM 725 C CA . LEU A 1 90 ? 11.556 44.099 1.603 1.00 77.81 90 LEU A CA 1
ATOM 726 C C . LEU A 1 90 ? 11.245 44.933 2.851 1.00 77.81 90 LEU A C 1
ATOM 728 O O . LEU A 1 90 ? 10.526 45.922 2.747 1.00 77.81 90 LEU A O 1
ATOM 732 N N . LEU A 1 91 ? 11.814 44.568 4.006 1.00 77.25 91 LEU A N 1
ATOM 733 C CA . LEU A 1 91 ? 11.646 45.319 5.252 1.00 77.25 91 LEU A CA 1
ATOM 734 C C . LEU A 1 91 ? 12.224 46.735 5.144 1.00 77.25 91 LEU A C 1
ATOM 736 O O . LEU A 1 91 ? 11.553 47.681 5.551 1.00 77.25 91 LEU A O 1
ATOM 740 N N . GLN A 1 92 ? 13.411 46.894 4.551 1.00 74.69 92 GLN A N 1
ATOM 741 C CA . GLN A 1 92 ? 14.040 48.202 4.336 1.00 74.69 92 GLN A CA 1
ATOM 742 C C . GLN A 1 92 ? 13.214 49.099 3.411 1.00 74.69 92 GLN A C 1
ATOM 744 O O . GLN A 1 92 ? 13.062 50.284 3.697 1.00 74.69 92 GLN A O 1
ATOM 749 N N . ARG A 1 93 ? 12.618 48.538 2.351 1.00 70.25 93 ARG A N 1
ATOM 750 C CA . ARG A 1 93 ? 11.698 49.266 1.466 1.00 70.25 93 ARG A CA 1
ATOM 751 C C . ARG A 1 93 ? 10.464 49.778 2.207 1.00 70.25 93 ARG A C 1
ATOM 753 O O . ARG A 1 93 ? 10.120 50.941 2.055 1.00 70.25 93 ARG A O 1
ATOM 760 N N . THR A 1 94 ? 9.847 48.959 3.061 1.00 63.09 94 THR A N 1
ATOM 761 C CA . THR A 1 94 ? 8.709 49.397 3.895 1.00 63.09 94 THR A CA 1
ATOM 762 C C . THR A 1 94 ? 9.083 50.391 4.995 1.00 63.09 94 THR A C 1
ATOM 764 O O . THR A 1 94 ? 8.248 51.196 5.387 1.00 63.09 94 THR A O 1
ATOM 767 N N . LEU A 1 95 ? 10.315 50.354 5.508 1.00 62.47 95 LEU A N 1
ATOM 768 C CA . LEU A 1 95 ? 10.785 51.295 6.534 1.00 62.47 95 LEU A CA 1
ATOM 769 C C . LEU A 1 95 ? 11.220 52.652 5.950 1.00 62.47 95 LEU A C 1
ATOM 771 O O . LEU A 1 95 ? 11.340 53.617 6.702 1.00 62.47 95 LEU A O 1
ATOM 775 N N . GLY A 1 96 ? 11.435 52.741 4.633 1.00 53.47 96 GLY A N 1
ATOM 776 C CA . GLY A 1 96 ? 11.774 53.984 3.932 1.00 53.47 96 GLY A CA 1
ATOM 777 C C . GLY A 1 96 ? 10.594 54.940 3.714 1.00 53.47 96 GLY A C 1
ATOM 778 O O . GLY A 1 96 ? 10.811 56.118 3.446 1.00 53.47 96 GLY A O 1
ATOM 779 N N . GLU A 1 97 ? 9.352 54.477 3.877 1.00 54.28 97 GLU A N 1
ATOM 780 C CA . GLU A 1 97 ? 8.140 55.290 3.703 1.00 54.28 97 GLU A CA 1
ATOM 781 C C . GLU A 1 97 ? 7.529 55.660 5.060 1.00 54.28 97 GLU A C 1
ATOM 783 O O . GLU A 1 97 ? 6.431 55.256 5.434 1.00 54.28 97 GLU A O 1
ATOM 788 N N . GLY A 1 98 ? 8.279 56.438 5.840 1.00 43.44 98 GLY A N 1
ATOM 789 C CA . GLY A 1 98 ? 7.813 57.006 7.100 1.00 43.44 98 GLY A CA 1
ATOM 790 C C . GLY A 1 98 ? 7.465 58.485 6.965 1.00 43.44 98 GLY A C 1
ATOM 791 O O . GLY A 1 98 ? 8.303 59.328 7.273 1.00 43.44 98 GLY A O 1
ATOM 792 N N . HIS A 1 99 ? 6.228 58.814 6.578 1.00 41.22 99 HIS A N 1
ATOM 793 C CA . HIS A 1 99 ? 5.584 60.073 6.973 1.00 41.22 99 HIS A CA 1
ATOM 794 C C . HIS A 1 99 ? 4.136 59.838 7.436 1.00 41.22 99 HIS A C 1
ATOM 796 O O . HIS A 1 99 ? 3.222 59.687 6.638 1.00 41.22 99 HIS A O 1
ATOM 802 N N . ARG A 1 100 ? 3.994 59.871 8.770 1.00 45.19 100 ARG A N 1
ATOM 803 C CA . ARG A 1 100 ? 2.927 60.504 9.571 1.00 45.19 100 ARG A CA 1
ATOM 804 C C . ARG A 1 100 ? 1.463 60.149 9.252 1.00 45.19 100 ARG A C 1
ATOM 806 O O . ARG A 1 100 ? 0.882 60.735 8.351 1.00 45.19 100 ARG A O 1
ATOM 813 N N . ALA A 1 101 ? 0.819 59.396 10.146 1.00 33.91 101 ALA A N 1
ATOM 814 C CA . ALA A 1 101 ? -0.475 59.783 10.728 1.00 33.91 101 ALA A CA 1
ATOM 815 C C . ALA A 1 101 ? -0.837 58.880 11.919 1.00 33.91 101 ALA A C 1
ATOM 817 O O . ALA A 1 101 ? -0.766 57.656 11.846 1.00 33.91 101 ALA A O 1
ATOM 818 N N . GLU A 1 102 ? -1.195 59.532 13.020 1.00 32.34 102 GLU A N 1
ATOM 819 C CA . GLU A 1 102 ? -1.724 58.966 14.256 1.00 32.34 102 GLU A CA 1
ATOM 820 C C . GLU A 1 102 ? -3.183 58.477 14.101 1.00 32.34 102 GLU A C 1
ATOM 822 O O . GLU A 1 102 ? -3.843 58.765 13.109 1.00 32.34 102 GLU A O 1
ATOM 827 N N . TYR A 1 103 ? -3.655 57.810 15.163 1.00 31.97 103 TYR A N 1
ATOM 828 C CA . TYR A 1 103 ? -5.034 57.601 15.645 1.00 31.97 103 TYR A CA 1
ATOM 829 C C . TYR A 1 103 ? -5.994 56.579 14.969 1.00 31.97 103 TYR A C 1
ATOM 831 O O . TYR A 1 103 ? -6.578 56.780 13.916 1.00 31.97 103 TYR A O 1
ATOM 839 N N . MET A 1 104 ? -6.238 55.505 15.738 1.00 35.81 104 MET A N 1
ATOM 840 C CA . MET A 1 104 ? -7.544 54.964 16.171 1.00 35.81 104 MET A CA 1
ATOM 841 C C . MET A 1 104 ? -8.586 54.423 15.154 1.00 35.81 104 MET A C 1
ATOM 843 O O . MET A 1 104 ? -9.295 55.157 14.479 1.00 35.81 104 MET A O 1
ATOM 847 N N . THR A 1 105 ? -8.816 53.106 15.300 1.00 39.75 105 THR A N 1
ATOM 848 C CA . THR A 1 105 ? -10.130 52.421 15.392 1.00 39.75 105 THR A CA 1
ATOM 849 C C . THR A 1 105 ? -10.834 51.933 14.108 1.00 39.75 105 THR A C 1
ATOM 851 O O . THR A 1 105 ? -11.420 52.669 13.327 1.00 39.75 105 THR A O 1
ATOM 854 N N . THR A 1 106 ? -10.838 50.594 14.002 1.00 48.00 106 THR A N 1
ATOM 855 C CA . THR A 1 106 ? -11.798 49.676 13.350 1.00 48.00 106 THR A CA 1
ATOM 856 C C . THR A 1 106 ? -12.185 49.913 11.889 1.00 48.00 106 THR A C 1
ATOM 858 O O . THR A 1 106 ? -13.198 50.540 11.594 1.00 48.00 106 THR A O 1
ATOM 861 N N . ARG A 1 107 ? -11.473 49.230 10.988 1.00 40.09 107 ARG A N 1
ATOM 862 C CA . ARG A 1 107 ? -12.003 48.380 9.896 1.00 40.09 107 ARG A CA 1
ATOM 863 C C . ARG A 1 107 ? -10.803 47.836 9.115 1.00 40.09 107 ARG A C 1
ATOM 865 O O . ARG A 1 107 ? -9.936 48.636 8.783 1.00 40.09 107 ARG A O 1
ATOM 872 N N . PRO A 1 108 ? -10.705 46.530 8.810 1.00 43.97 108 PRO A N 1
ATOM 873 C CA . PRO A 1 108 ? -9.657 46.062 7.913 1.00 43.97 108 PRO A CA 1
ATOM 874 C C . PRO A 1 108 ? -9.988 46.524 6.482 1.00 43.97 108 PRO A C 1
ATOM 876 O O . PRO A 1 108 ? -11.042 46.144 5.964 1.00 43.97 108 PRO A O 1
ATOM 879 N N . PRO A 1 109 ? -9.133 47.323 5.817 1.00 46.72 109 PRO A N 1
ATOM 880 C CA . PRO A 1 109 ? -9.242 47.547 4.389 1.00 46.72 109 PRO A CA 1
ATOM 881 C C . PRO A 1 109 ? -8.706 46.311 3.665 1.00 46.72 109 PRO A C 1
ATOM 883 O O . PRO A 1 109 ? -7.673 45.745 4.019 1.00 46.72 109 PRO A O 1
ATOM 886 N N . ASN A 1 110 ? -9.479 45.906 2.670 1.00 55.22 110 ASN A N 1
ATOM 887 C CA . ASN A 1 110 ? -9.289 44.814 1.727 1.00 55.22 110 ASN A CA 1
ATOM 888 C C . ASN A 1 110 ? -7.809 44.462 1.447 1.00 55.22 110 ASN A C 1
ATOM 890 O O . ASN A 1 110 ? -7.097 45.201 0.769 1.00 55.22 110 ASN A O 1
ATOM 894 N N . VAL A 1 111 ? -7.352 43.311 1.953 1.00 52.12 111 VAL A N 1
ATOM 895 C CA . VAL A 1 111 ? -6.024 42.762 1.642 1.00 52.12 111 VAL A CA 1
ATOM 896 C C . VAL A 1 111 ? -6.098 42.098 0.261 1.00 52.12 111 VAL A C 1
ATOM 898 O O . VAL A 1 111 ? -6.982 41.260 0.061 1.00 52.12 111 VAL A O 1
ATOM 901 N N . PRO A 1 112 ? -5.188 42.390 -0.686 1.00 59.47 112 PRO A N 1
ATOM 902 C CA . PRO A 1 112 ? -5.065 41.589 -1.898 1.00 59.47 112 PRO A CA 1
ATOM 903 C C . PRO A 1 112 ? -4.757 40.136 -1.505 1.00 59.47 112 PRO A C 1
ATOM 905 O O . PRO A 1 112 ? -3.946 39.913 -0.596 1.00 59.47 112 PRO A O 1
ATOM 908 N N . PRO A 1 113 ? -5.380 39.128 -2.138 1.00 49.09 113 PRO A N 1
ATOM 909 C CA . PRO A 1 113 ? -5.150 37.743 -1.765 1.00 49.09 113 PRO A CA 1
ATOM 910 C C . PRO A 1 113 ? -3.667 37.411 -1.950 1.00 49.09 113 PRO A C 1
ATOM 912 O O . PRO A 1 113 ? -3.091 37.619 -3.018 1.00 49.09 113 PRO A O 1
ATOM 915 N N . LYS A 1 114 ? -3.039 36.903 -0.880 1.00 45.66 114 LYS A N 1
ATOM 916 C CA . LYS A 1 114 ? -1.679 36.348 -0.917 1.00 45.66 114 LYS A CA 1
ATOM 917 C C . LYS A 1 114 ? -1.560 35.402 -2.118 1.00 45.66 114 LYS A C 1
ATOM 919 O O . LYS A 1 114 ? -2.475 34.594 -2.297 1.00 45.66 114 LYS A O 1
ATOM 924 N N . PRO A 1 115 ? -0.441 35.401 -2.869 1.00 45.66 115 PRO A N 1
ATOM 925 C CA . PRO A 1 115 ? -0.186 34.338 -3.824 1.00 45.66 115 PRO A CA 1
ATOM 926 C C . PRO A 1 115 ? -0.119 33.035 -3.030 1.00 45.66 115 PRO A C 1
ATOM 928 O O . PRO A 1 115 ? 0.823 32.773 -2.272 1.00 45.66 115 PRO A O 1
ATOM 931 N N . GLN A 1 116 ? -1.192 32.251 -3.129 1.00 50.75 116 GLN A N 1
ATOM 932 C CA . GLN A 1 116 ? -1.233 30.903 -2.610 1.00 50.75 116 GLN A CA 1
ATOM 933 C C . GLN A 1 116 ? -0.071 30.183 -3.272 1.00 50.75 116 GLN A C 1
ATOM 935 O O . GLN A 1 116 ? -0.019 30.052 -4.494 1.00 50.75 116 GLN A O 1
ATOM 940 N N . LYS A 1 117 ? 0.883 29.713 -2.463 1.00 44.97 117 LYS A N 1
ATOM 941 C CA . LYS A 1 117 ? 1.760 28.636 -2.906 1.00 44.97 117 LYS A CA 1
ATOM 942 C C . LYS A 1 117 ? 0.825 27.596 -3.502 1.00 44.97 117 LYS A C 1
ATOM 944 O O . LYS A 1 117 ? -0.000 27.055 -2.763 1.00 44.97 117 LYS A O 1
ATOM 949 N N . HIS A 1 118 ? 0.943 27.335 -4.800 1.00 44.84 118 HIS A N 1
ATOM 950 C CA . HIS A 1 118 ? 0.379 26.142 -5.400 1.00 44.84 118 HIS A CA 1
ATOM 951 C C . HIS A 1 118 ? 1.095 24.958 -4.737 1.00 44.84 118 HIS A C 1
ATOM 953 O O . HIS A 1 118 ? 2.022 24.366 -5.281 1.00 44.84 118 HIS A O 1
ATOM 959 N N . ARG A 1 119 ? 0.673 24.602 -3.513 1.00 48.50 119 ARG A N 1
ATOM 960 C CA . ARG A 1 119 ? 0.647 23.204 -3.118 1.00 48.50 119 ARG A CA 1
ATOM 961 C C . ARG A 1 119 ? -0.143 22.596 -4.257 1.00 48.50 119 ARG A C 1
ATOM 963 O O . ARG A 1 119 ? -1.316 22.942 -4.399 1.00 48.50 119 ARG A O 1
ATOM 970 N N . LYS A 1 120 ? 0.509 21.800 -5.111 1.00 40.47 120 LYS A N 1
ATOM 971 C CA . LYS A 1 120 ? -0.224 20.896 -5.996 1.00 40.47 120 LYS A CA 1
ATOM 972 C C . LYS A 1 120 ? -1.313 20.314 -5.111 1.00 40.47 120 LYS A C 1
ATOM 974 O O . LYS A 1 120 ? -0.987 19.781 -4.043 1.00 40.47 120 LYS A O 1
ATOM 979 N N . SER A 1 121 ? -2.569 20.602 -5.444 1.00 43.94 121 SER A N 1
ATOM 980 C CA . SER A 1 121 ? -3.694 20.068 -4.699 1.00 43.94 121 SER A CA 1
ATOM 981 C C . SER A 1 121 ? -3.402 18.588 -4.594 1.00 43.94 121 SER A C 1
ATOM 983 O O . SER A 1 121 ? -3.142 17.936 -5.608 1.00 43.94 121 SER A O 1
ATOM 985 N N . ARG A 1 122 ? -3.301 18.083 -3.358 1.00 51.88 122 ARG A N 1
ATOM 986 C CA . ARG A 1 122 ? -3.216 16.642 -3.174 1.00 51.88 122 ARG A CA 1
ATOM 987 C C . ARG A 1 122 ? -4.384 16.098 -3.990 1.00 51.88 122 ARG A C 1
ATOM 989 O O . ARG A 1 122 ? -5.478 16.647 -3.802 1.00 51.88 122 ARG A O 1
ATOM 996 N N . PRO A 1 123 ? -4.145 15.181 -4.941 1.00 48.09 123 PRO A N 1
ATOM 997 C CA . PRO A 1 123 ? -5.212 14.631 -5.750 1.00 48.09 123 PRO A CA 1
ATOM 998 C C . PRO A 1 123 ? -6.333 14.286 -4.786 1.00 48.09 123 PRO A C 1
ATOM 1000 O O . PRO A 1 123 ? -6.107 13.570 -3.805 1.00 48.09 123 PRO A O 1
ATOM 1003 N N . ARG A 1 124 ? -7.486 14.943 -4.947 1.00 49.31 124 ARG A N 1
ATOM 1004 C CA . ARG A 1 124 ? -8.657 14.456 -4.237 1.00 49.31 124 ARG A CA 1
ATOM 1005 C C . ARG A 1 124 ? -8.817 13.049 -4.773 1.00 49.31 124 ARG A C 1
ATOM 1007 O O . ARG A 1 124 ? -8.721 12.858 -5.988 1.00 49.31 124 ARG A O 1
ATOM 1014 N N . SER A 1 125 ? -8.987 12.086 -3.872 1.00 60.53 125 SER A N 1
ATOM 1015 C CA . SER A 1 125 ? -9.398 10.771 -4.332 1.00 60.53 125 SER A CA 1
ATOM 1016 C C . SER A 1 125 ? -10.637 10.974 -5.213 1.00 60.53 125 SER A C 1
ATOM 1018 O O . SER A 1 125 ? -11.354 11.969 -5.050 1.00 60.53 125 SER A O 1
ATOM 1020 N N . GLN A 1 126 ? -10.882 10.082 -6.172 1.00 60.22 126 GLN A N 1
ATOM 1021 C CA . GLN A 1 126 ? -12.117 10.147 -6.968 1.00 60.22 126 GLN A CA 1
ATOM 1022 C C . GLN A 1 126 ? -13.368 10.274 -6.078 1.00 60.22 126 GLN A C 1
ATOM 1024 O O . GLN A 1 126 ? -14.376 10.838 -6.493 1.00 60.22 126 GLN A O 1
ATOM 1029 N N . TYR A 1 127 ? -13.261 9.824 -4.829 1.00 64.50 127 TYR A N 1
ATOM 1030 C CA . TYR A 1 127 ? -14.237 9.992 -3.769 1.00 64.50 127 TYR A CA 1
ATOM 1031 C C . TYR A 1 127 ? -13.917 11.239 -2.929 1.00 64.50 127 TYR A C 1
ATOM 1033 O O . TYR A 1 127 ? -12.759 11.531 -2.616 1.00 64.50 127 TYR A O 1
ATOM 1041 N N . ASN A 1 128 ? -14.942 11.958 -2.468 1.00 65.44 128 ASN A N 1
ATOM 1042 C CA . ASN A 1 128 ? -14.773 13.104 -1.560 1.00 65.44 128 ASN A CA 1
ATOM 1043 C C . ASN A 1 128 ? -14.251 12.715 -0.152 1.00 65.44 128 ASN A C 1
ATOM 1045 O O . ASN A 1 128 ? -14.203 13.562 0.737 1.00 65.44 128 ASN A O 1
ATOM 1049 N N . ALA A 1 129 ? -13.796 11.472 0.028 1.00 70.44 129 ALA A N 1
ATOM 1050 C CA . ALA A 1 129 ? -13.180 10.929 1.229 1.00 70.44 129 ALA A CA 1
ATOM 1051 C C . ALA A 1 129 ? -11.662 10.722 1.056 1.00 70.44 129 ALA A C 1
ATOM 1053 O O . ALA A 1 129 ? -11.128 10.612 -0.050 1.00 70.44 129 ALA A O 1
ATOM 1054 N N . LYS A 1 130 ? -10.933 10.658 2.175 1.00 80.75 130 LYS A N 1
ATOM 1055 C CA . LYS A 1 130 ? -9.510 10.287 2.173 1.00 80.75 130 LYS A CA 1
ATOM 1056 C C . LYS A 1 130 ? -9.388 8.769 2.072 1.00 80.75 130 LYS A C 1
ATOM 1058 O O . LYS A 1 130 ? -9.883 8.072 2.947 1.00 80.75 130 LYS A O 1
ATOM 1063 N N . LEU A 1 131 ? -8.675 8.271 1.059 1.00 88.38 131 LEU A N 1
ATOM 1064 C CA . LEU A 1 131 ? -8.424 6.834 0.919 1.00 88.38 131 LEU A CA 1
ATOM 1065 C C . LEU A 1 131 ? -7.502 6.301 2.029 1.00 88.38 131 LEU A C 1
ATOM 1067 O O . LEU A 1 131 ? -7.837 5.335 2.697 1.00 88.38 131 LEU A O 1
ATOM 1071 N N . PHE A 1 132 ? -6.348 6.935 2.249 1.00 93.12 132 PHE A N 1
ATOM 1072 C CA . PHE A 1 132 ? -5.449 6.607 3.360 1.00 93.12 132 PHE A CA 1
ATOM 1073 C C . PHE A 1 132 ? -5.646 7.582 4.517 1.00 93.12 132 PHE A C 1
ATOM 1075 O O . PHE A 1 132 ? -5.849 8.780 4.293 1.00 93.12 132 PHE A O 1
ATOM 1082 N N . ASN A 1 133 ? -5.465 7.100 5.749 1.00 92.38 133 ASN A N 1
ATOM 1083 C CA . ASN A 1 133 ? -5.569 7.919 6.962 1.00 92.38 133 ASN A CA 1
ATOM 1084 C C . ASN A 1 133 ? -6.946 8.563 7.150 1.00 92.38 133 ASN A C 1
ATOM 1086 O O . ASN A 1 133 ? -7.043 9.694 7.630 1.00 92.38 133 ASN A O 1
ATOM 1090 N N . GLY A 1 134 ? -7.986 7.865 6.700 1.00 90.88 134 GLY A N 1
ATOM 1091 C CA . GLY A 1 134 ? -9.379 8.234 6.889 1.00 90.88 134 GLY A CA 1
ATOM 1092 C C . GLY A 1 134 ? -10.149 7.134 7.607 1.00 90.88 134 GLY A C 1
ATOM 1093 O O . GLY A 1 134 ? -9.622 6.050 7.879 1.00 90.88 134 GLY A O 1
ATOM 1094 N N . ASP A 1 135 ? -11.404 7.439 7.892 1.00 92.06 135 ASP A N 1
ATOM 1095 C CA . ASP A 1 135 ? -12.362 6.495 8.435 1.00 92.06 135 ASP A CA 1
ATOM 1096 C C . ASP A 1 135 ? -12.948 5.602 7.326 1.00 92.06 135 ASP A C 1
ATOM 1098 O O . ASP A 1 135 ? -13.421 6.085 6.291 1.00 92.06 135 ASP A O 1
ATOM 1102 N N . LEU A 1 136 ? -12.894 4.284 7.542 1.00 92.25 136 LEU A N 1
ATOM 1103 C CA . LEU A 1 136 ? -13.340 3.292 6.563 1.00 92.25 136 LEU A CA 1
ATOM 1104 C C . LEU A 1 136 ? -14.855 3.357 6.348 1.00 92.25 136 LEU A C 1
ATOM 1106 O O . LEU A 1 136 ? -15.313 3.241 5.215 1.00 92.25 136 LEU A O 1
ATOM 1110 N N . GLU A 1 137 ? -15.631 3.568 7.413 1.00 91.06 137 GLU A N 1
ATOM 1111 C CA . GLU A 1 137 ? -17.091 3.624 7.331 1.00 91.06 137 GLU A CA 1
ATOM 1112 C C . GLU A 1 137 ? -17.549 4.826 6.494 1.00 91.06 137 GLU A C 1
ATOM 1114 O O . GLU A 1 137 ? -18.404 4.696 5.616 1.00 91.06 137 GLU A O 1
ATOM 1119 N N . THR A 1 138 ? -16.923 5.982 6.710 1.00 91.00 138 THR A N 1
ATOM 1120 C CA . THR A 1 138 ? -17.136 7.193 5.912 1.00 91.00 138 THR A CA 1
ATOM 1121 C C . THR A 1 138 ? -16.768 6.960 4.448 1.00 91.00 138 THR A C 1
ATOM 1123 O O . THR A 1 138 ? -17.550 7.288 3.559 1.00 91.00 138 THR A O 1
ATOM 1126 N N . PHE A 1 139 ? -15.620 6.327 4.175 1.00 90.50 139 PHE A N 1
ATOM 1127 C CA . PHE A 1 139 ? -15.217 6.000 2.805 1.00 90.50 139 PHE A CA 1
ATOM 1128 C C . PHE A 1 139 ? -16.238 5.097 2.098 1.00 90.50 139 PHE A C 1
ATOM 1130 O O . PHE A 1 139 ? -16.595 5.365 0.952 1.00 90.50 139 PHE A O 1
ATOM 1137 N N . VAL A 1 140 ? -16.722 4.044 2.763 1.00 91.00 140 VAL A N 1
ATOM 1138 C CA . VAL A 1 140 ? -17.722 3.112 2.210 1.00 91.00 140 VAL A CA 1
ATOM 1139 C C . VAL A 1 140 ? -19.031 3.842 1.896 1.00 91.00 140 VAL A C 1
ATOM 1141 O O . VAL A 1 140 ? -19.585 3.664 0.812 1.00 91.00 140 VAL A O 1
ATOM 1144 N N . LYS A 1 141 ? -19.500 4.713 2.800 1.00 90.31 141 LYS A N 1
ATOM 1145 C CA . LYS A 1 141 ? -20.712 5.524 2.595 1.00 90.31 141 LYS A CA 1
ATOM 1146 C C . LYS A 1 141 ? -20.576 6.489 1.415 1.00 90.31 141 LYS A C 1
ATOM 1148 O O . LYS A 1 141 ? -21.487 6.565 0.596 1.00 90.31 141 LYS A O 1
ATOM 1153 N N . ASP A 1 142 ? -19.447 7.188 1.312 1.00 89.44 142 ASP A N 1
ATOM 1154 C CA . ASP A 1 142 ? -19.222 8.214 0.285 1.00 89.44 142 ASP A CA 1
ATOM 1155 C C . ASP A 1 142 ? -18.927 7.625 -1.100 1.00 89.44 142 ASP A C 1
ATOM 1157 O O . ASP A 1 142 ? -19.313 8.196 -2.120 1.00 89.44 142 ASP A O 1
ATOM 1161 N N . SER A 1 143 ? -18.200 6.506 -1.152 1.00 86.62 143 SER A N 1
ATOM 1162 C CA . SER A 1 143 ? -17.818 5.847 -2.408 1.00 86.62 143 SER A CA 1
ATOM 1163 C C . SER A 1 143 ? -18.868 4.863 -2.924 1.00 86.62 143 SER A C 1
ATOM 1165 O O . SER A 1 143 ? -18.845 4.520 -4.105 1.00 86.62 143 SER A O 1
ATOM 1167 N N . GLY A 1 144 ? -19.752 4.371 -2.050 1.00 87.50 144 GLY A N 1
ATOM 1168 C CA . GLY A 1 144 ? -20.661 3.262 -2.341 1.00 87.50 144 GLY A CA 1
ATOM 1169 C C . GLY A 1 144 ? -19.964 1.902 -2.471 1.00 87.50 144 GLY A C 1
ATOM 1170 O O . GLY A 1 144 ? -20.624 0.906 -2.767 1.00 87.50 144 GLY A O 1
ATOM 1171 N N . GLN A 1 145 ? -18.645 1.831 -2.260 1.00 86.81 145 GLN A N 1
ATOM 1172 C CA . GLN A 1 145 ? -17.888 0.585 -2.329 1.00 86.81 145 GLN A CA 1
ATOM 1173 C C . GLN A 1 145 ? -17.967 -0.152 -0.998 1.00 86.81 145 GLN A C 1
ATOM 1175 O O . GLN A 1 145 ? -17.509 0.362 0.018 1.00 86.81 145 GLN A O 1
ATOM 1180 N N . VAL A 1 146 ? -18.470 -1.388 -1.009 1.00 91.00 146 VAL A N 1
ATOM 1181 C CA . VAL A 1 146 ? -18.459 -2.259 0.181 1.00 91.00 146 VAL A CA 1
ATOM 1182 C C . VAL A 1 146 ? -17.042 -2.648 0.603 1.00 91.00 146 VAL A C 1
ATOM 1184 O O . VAL A 1 146 ? -16.783 -2.840 1.789 1.00 91.00 146 VAL A O 1
ATOM 1187 N N . ILE A 1 147 ? -16.120 -2.740 -0.360 1.00 93.38 147 ILE A N 1
ATOM 1188 C CA . ILE A 1 147 ? -14.699 -2.991 -0.138 1.00 93.38 147 ILE A CA 1
ATOM 1189 C C . ILE A 1 147 ? -13.910 -1.960 -0.958 1.00 93.38 147 ILE A C 1
ATOM 1191 O O . ILE A 1 147 ? -14.131 -1.843 -2.162 1.00 93.38 147 ILE A O 1
ATOM 1195 N N . PRO A 1 148 ? -12.982 -1.208 -0.344 1.00 94.19 148 PRO A N 1
ATOM 1196 C CA . PRO A 1 148 ? -12.144 -0.255 -1.061 1.00 94.19 148 PRO A CA 1
ATOM 1197 C C . PRO A 1 148 ? -11.328 -0.918 -2.177 1.00 94.19 148 PRO A C 1
ATOM 1199 O O . PRO A 1 148 ? -10.637 -1.909 -1.935 1.00 94.19 148 PRO A O 1
ATOM 1202 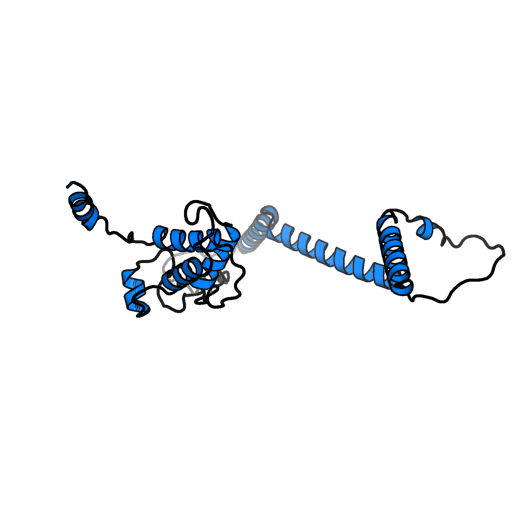N N . LEU A 1 149 ? -11.305 -0.306 -3.366 1.00 93.69 149 LEU A N 1
ATOM 1203 C CA . LEU A 1 149 ? -10.592 -0.815 -4.551 1.00 93.69 149 LEU A CA 1
ATOM 1204 C C . LEU A 1 149 ? -9.124 -1.201 -4.293 1.00 93.69 149 LEU A C 1
ATOM 1206 O O . LEU A 1 149 ? -8.618 -2.156 -4.883 1.00 93.69 149 LEU A O 1
ATOM 1210 N N . ILE A 1 150 ? -8.430 -0.471 -3.415 1.00 95.44 150 ILE A N 1
ATOM 1211 C CA . ILE A 1 150 ? -7.053 -0.781 -3.007 1.00 95.44 150 ILE A CA 1
ATOM 1212 C C . ILE A 1 150 ? -6.944 -2.155 -2.334 1.00 95.44 150 ILE A C 1
ATOM 1214 O O . ILE A 1 150 ? -6.008 -2.901 -2.610 1.00 95.44 150 ILE A O 1
ATOM 1218 N N . VAL A 1 151 ? -7.909 -2.508 -1.483 1.00 97.44 151 VAL A N 1
ATOM 1219 C CA . VAL A 1 151 ? -7.943 -3.797 -0.786 1.00 97.44 151 VAL A CA 1
ATOM 1220 C C . VAL A 1 151 ? -8.180 -4.912 -1.798 1.00 97.44 151 VAL A C 1
ATOM 1222 O O . VAL A 1 151 ? -7.398 -5.859 -1.849 1.00 97.44 151 VAL A O 1
ATOM 1225 N N . GLU A 1 152 ? -9.195 -4.765 -2.651 1.00 96.69 152 GLU A N 1
ATOM 1226 C CA . GLU A 1 152 ? -9.514 -5.758 -3.684 1.00 96.69 152 GLU A CA 1
ATOM 1227 C C . GLU A 1 152 ? -8.349 -5.968 -4.654 1.00 96.69 152 GLU A C 1
ATOM 1229 O O . GLU A 1 152 ? -7.942 -7.101 -4.911 1.00 96.69 152 GLU A O 1
ATOM 1234 N N . SER A 1 153 ? -7.768 -4.877 -5.157 1.00 96.94 153 SER A N 1
ATOM 1235 C CA . SER A 1 153 ? -6.713 -4.934 -6.171 1.00 96.94 153 SER A CA 1
ATOM 1236 C C . SER A 1 153 ? -5.416 -5.510 -5.615 1.00 96.94 153 SER A C 1
ATOM 1238 O O . SER A 1 153 ? -4.812 -6.364 -6.261 1.00 96.94 153 SER A O 1
ATOM 1240 N N . CYS A 1 154 ? -5.000 -5.112 -4.407 1.00 97.69 154 CYS A N 1
ATOM 1241 C CA . CYS A 1 154 ? -3.818 -5.697 -3.774 1.00 97.69 154 CYS A CA 1
ATOM 1242 C C . CYS A 1 154 ? -4.011 -7.190 -3.482 1.00 97.69 154 CYS A C 1
ATOM 1244 O O . CYS A 1 154 ? -3.102 -7.974 -3.746 1.00 97.69 154 CYS A O 1
ATOM 1246 N N . ILE A 1 155 ? -5.177 -7.601 -2.968 1.00 97.56 155 ILE A N 1
ATOM 1247 C CA . ILE A 1 155 ? -5.457 -9.019 -2.689 1.00 97.56 155 ILE A CA 1
ATOM 1248 C C . ILE A 1 155 ? -5.481 -9.826 -3.988 1.00 97.56 155 ILE A C 1
ATOM 1250 O O . ILE A 1 155 ? -4.843 -10.875 -4.055 1.00 97.56 155 ILE A O 1
ATOM 1254 N N . ARG A 1 156 ? -6.153 -9.332 -5.037 1.00 96.69 156 ARG A N 1
ATOM 1255 C CA . ARG A 1 156 ? -6.166 -9.983 -6.354 1.00 96.69 156 ARG A CA 1
ATOM 1256 C C . ARG A 1 156 ? -4.747 -10.170 -6.884 1.00 96.69 156 ARG A C 1
ATOM 1258 O O . ARG A 1 156 ? -4.391 -11.281 -7.261 1.00 96.69 156 ARG A O 1
ATOM 1265 N N . PHE A 1 157 ? -3.934 -9.116 -6.865 1.00 96.88 157 PHE A N 1
ATOM 1266 C CA . PHE A 1 157 ? -2.553 -9.170 -7.343 1.00 96.88 157 PHE A CA 1
ATOM 1267 C C . PHE A 1 157 ? -1.712 -10.190 -6.558 1.00 96.88 157 PHE A C 1
ATOM 1269 O O . PHE A 1 157 ? -1.006 -11.007 -7.145 1.00 96.88 157 PHE A O 1
ATOM 1276 N N . ILE A 1 158 ? -1.838 -10.208 -5.227 1.00 96.44 158 ILE A N 1
ATOM 1277 C CA . ILE A 1 158 ? -1.120 -11.167 -4.375 1.00 96.44 158 ILE A CA 1
ATOM 1278 C C . ILE A 1 158 ? -1.579 -12.606 -4.628 1.00 96.44 158 ILE A C 1
ATOM 1280 O O . ILE A 1 158 ? -0.749 -13.512 -4.665 1.00 96.44 158 ILE A O 1
ATOM 1284 N N . ASN A 1 159 ? -2.872 -12.825 -4.856 1.00 95.69 159 ASN A N 1
ATOM 1285 C CA . ASN A 1 159 ? -3.399 -14.150 -5.175 1.00 95.69 159 ASN A CA 1
ATOM 1286 C C . ASN A 1 159 ? -2.947 -14.648 -6.555 1.00 95.69 159 ASN A C 1
ATOM 1288 O O . ASN A 1 159 ? -2.746 -15.846 -6.722 1.00 95.69 159 ASN A O 1
ATOM 1292 N N . LEU A 1 160 ? -2.780 -13.751 -7.530 1.00 93.94 160 LEU A N 1
ATOM 1293 C CA . LEU A 1 160 ? -2.344 -14.115 -8.880 1.00 93.94 160 LEU A CA 1
ATOM 1294 C C . LEU A 1 160 ? -0.837 -14.387 -8.953 1.00 93.94 160 LEU A C 1
ATOM 1296 O O . LEU A 1 160 ? -0.427 -15.391 -9.531 1.00 93.94 160 LEU A O 1
ATOM 1300 N N . TYR A 1 161 ? -0.014 -13.524 -8.353 1.00 93.81 161 TYR A N 1
ATOM 1301 C CA . TYR A 1 161 ? 1.442 -13.537 -8.570 1.00 93.81 161 TYR A CA 1
ATOM 1302 C C . TYR A 1 161 ? 2.253 -13.892 -7.326 1.00 93.81 161 TYR A C 1
ATOM 1304 O O . TYR A 1 161 ? 3.437 -14.210 -7.414 1.00 93.81 161 TYR A O 1
ATOM 1312 N N . GLY A 1 162 ? 1.636 -13.823 -6.148 1.00 93.44 162 GLY A N 1
ATOM 1313 C CA . GLY A 1 162 ? 2.343 -13.916 -4.882 1.00 93.44 162 GLY A CA 1
ATOM 1314 C C . GLY A 1 162 ? 2.394 -15.306 -4.274 1.00 93.44 162 GLY A C 1
ATOM 1315 O O . GLY A 1 162 ? 3.322 -15.577 -3.537 1.00 93.44 162 GLY A O 1
ATOM 1316 N N . LEU A 1 163 ? 1.474 -16.226 -4.556 1.00 92.62 163 LEU A N 1
ATOM 1317 C CA . LEU A 1 163 ? 1.308 -17.427 -3.712 1.00 92.62 163 LEU A CA 1
ATOM 1318 C C . LEU A 1 163 ? 2.571 -18.292 -3.518 1.00 92.62 163 LEU A C 1
ATOM 1320 O O . LEU A 1 163 ? 2.704 -18.948 -2.488 1.00 92.62 163 LEU A O 1
ATOM 1324 N N . GLN A 1 164 ? 3.505 -18.274 -4.472 1.00 94.25 164 GLN A N 1
ATOM 1325 C CA . GLN A 1 164 ? 4.784 -18.993 -4.386 1.00 94.25 164 GLN A CA 1
ATOM 1326 C C . GLN A 1 164 ? 5.957 -18.133 -3.884 1.00 94.25 164 GLN A C 1
ATOM 1328 O O . GLN A 1 164 ? 7.048 -18.648 -3.642 1.00 94.25 164 GLN A O 1
ATOM 1333 N N . HIS A 1 165 ? 5.761 -16.828 -3.715 1.00 96.12 165 HIS A N 1
ATOM 1334 C CA . HIS A 1 165 ? 6.799 -15.914 -3.273 1.00 96.12 165 HIS A CA 1
ATOM 1335 C C . HIS A 1 165 ? 7.076 -16.076 -1.774 1.00 96.12 165 HIS A C 1
ATOM 1337 O O . HIS A 1 165 ? 6.198 -15.973 -0.912 1.00 96.12 165 HIS A O 1
ATOM 1343 N N . GLN A 1 166 ? 8.343 -16.294 -1.434 1.00 97.06 166 GLN A N 1
ATOM 1344 C CA . GLN A 1 166 ? 8.752 -16.549 -0.062 1.00 97.06 166 GLN A CA 1
ATOM 1345 C C . GLN A 1 166 ? 8.587 -15.303 0.819 1.00 97.06 166 GLN A C 1
ATOM 1347 O O . GLN A 1 166 ? 9.096 -14.226 0.524 1.00 97.06 166 GLN A O 1
ATOM 1352 N N . GLY A 1 167 ? 7.931 -15.470 1.968 1.00 96.75 167 GLY A N 1
ATOM 1353 C CA . GLY A 1 167 ? 7.907 -14.447 3.012 1.00 96.75 167 GLY A CA 1
ATOM 1354 C C . GLY A 1 167 ? 7.040 -13.223 2.710 1.00 96.75 167 GLY A C 1
ATOM 1355 O O . GLY A 1 167 ? 7.295 -12.173 3.299 1.00 96.75 167 GLY A O 1
ATOM 1356 N N . ILE A 1 168 ? 6.013 -13.339 1.863 1.00 96.94 168 ILE A N 1
ATOM 1357 C CA . ILE A 1 168 ? 5.030 -12.258 1.675 1.00 96.94 168 ILE A CA 1
ATOM 1358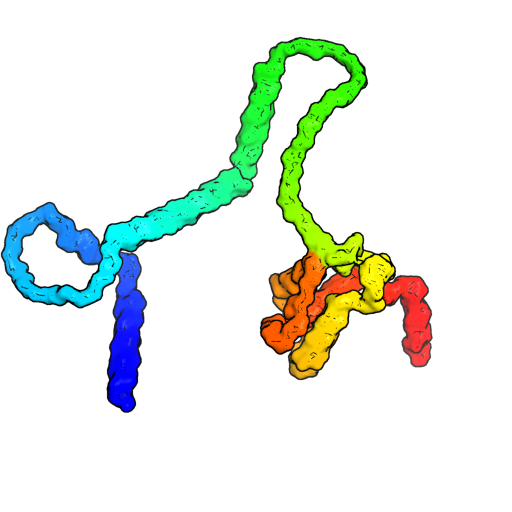 C C . ILE A 1 168 ? 4.445 -11.841 3.023 1.00 96.94 168 ILE A C 1
ATOM 1360 O O . ILE A 1 168 ? 4.301 -12.648 3.941 1.00 96.94 168 ILE A O 1
ATOM 1364 N N . PHE A 1 169 ? 4.162 -10.547 3.156 1.00 97.44 169 PHE A N 1
ATOM 1365 C CA . PHE A 1 169 ? 3.760 -9.865 4.388 1.00 97.44 169 PHE A CA 1
ATOM 1366 C C . PHE A 1 169 ? 4.833 -9.804 5.486 1.00 97.44 169 PHE A C 1
ATOM 1368 O O . PHE A 1 169 ? 4.786 -8.861 6.281 1.00 97.44 169 PHE A O 1
ATOM 1375 N N . ARG A 1 170 ? 5.834 -10.695 5.493 1.00 97.75 170 ARG A N 1
ATOM 1376 C CA . ARG A 1 170 ? 6.973 -10.669 6.424 1.00 97.75 170 ARG A CA 1
ATOM 1377 C C . ARG A 1 170 ? 8.137 -9.824 5.904 1.00 97.75 170 ARG A C 1
ATOM 1379 O O . ARG A 1 170 ? 8.643 -8.983 6.641 1.00 97.75 170 ARG A O 1
ATOM 1386 N N . VAL A 1 171 ? 8.559 -10.045 4.661 1.00 97.69 171 VAL A N 1
ATOM 1387 C CA . VAL A 1 171 ? 9.624 -9.277 4.001 1.00 97.69 171 VAL A CA 1
ATOM 1388 C C . VAL A 1 171 ? 9.084 -7.896 3.617 1.00 97.69 171 VAL A C 1
ATOM 1390 O O . VAL A 1 171 ? 7.928 -7.749 3.210 1.00 97.69 171 VAL A O 1
ATOM 1393 N N . SER A 1 172 ? 9.902 -6.861 3.811 1.00 97.44 172 SER A N 1
ATOM 1394 C CA . SER A 1 172 ? 9.556 -5.487 3.441 1.00 97.44 172 SER A CA 1
ATOM 1395 C C . SER A 1 172 ? 9.825 -5.246 1.960 1.00 97.44 172 SER A C 1
ATOM 1397 O O . SER A 1 172 ? 10.917 -5.544 1.486 1.00 97.44 172 SER A O 1
ATOM 1399 N N . GLY A 1 173 ? 8.855 -4.657 1.260 1.00 96.88 173 GLY A N 1
ATOM 1400 C CA . GLY A 1 173 ? 9.053 -4.137 -0.092 1.00 96.88 173 GLY A CA 1
ATOM 1401 C C . GLY A 1 173 ? 9.766 -2.789 -0.134 1.00 96.88 173 GLY A C 1
ATOM 1402 O O . GLY A 1 173 ? 10.002 -2.143 0.899 1.00 96.88 173 GLY A O 1
ATOM 1403 N N . SER A 1 174 ? 10.064 -2.346 -1.355 1.00 97.88 174 SER A N 1
ATOM 1404 C CA . SER A 1 174 ? 10.691 -1.053 -1.628 1.00 97.88 174 SER A CA 1
ATOM 1405 C C . SER A 1 174 ? 9.801 0.092 -1.146 1.00 97.88 174 SER A C 1
ATOM 1407 O O . SER A 1 174 ? 8.661 0.240 -1.577 1.00 97.88 174 SER A O 1
ATOM 1409 N N . GLN A 1 175 ? 10.319 0.950 -0.261 1.00 97.94 175 GLN A N 1
ATOM 1410 C CA . GLN A 1 175 ? 9.542 2.084 0.257 1.00 97.94 175 GLN A CA 1
ATOM 1411 C C . GLN A 1 175 ? 9.182 3.103 -0.826 1.00 97.94 175 GLN A C 1
ATOM 1413 O O . GLN A 1 175 ? 8.149 3.761 -0.722 1.00 97.94 175 GLN A O 1
ATOM 1418 N N . VAL A 1 176 ? 10.021 3.244 -1.854 1.00 97.81 176 VAL A N 1
ATOM 1419 C CA . VAL A 1 176 ? 9.736 4.130 -2.990 1.00 97.81 176 VAL A CA 1
ATOM 1420 C C . VAL A 1 176 ? 8.513 3.607 -3.738 1.00 97.81 176 VAL A C 1
ATOM 1422 O O . VAL A 1 176 ? 7.516 4.312 -3.851 1.00 97.81 176 VAL A O 1
ATOM 1425 N N . GLU A 1 177 ? 8.529 2.329 -4.105 1.00 97.62 177 GLU A N 1
ATOM 1426 C CA . GLU A 1 177 ? 7.442 1.708 -4.858 1.00 97.62 177 GLU A CA 1
ATOM 1427 C C . GLU A 1 177 ? 6.140 1.615 -4.050 1.00 97.62 177 GLU A C 1
ATOM 1429 O O . GLU A 1 177 ? 5.064 1.899 -4.572 1.00 97.62 177 GLU A O 1
ATOM 1434 N N . VAL A 1 178 ? 6.218 1.311 -2.748 1.00 98.31 178 VAL A N 1
ATOM 1435 C CA . VAL A 1 178 ? 5.054 1.363 -1.846 1.00 98.31 178 VAL A CA 1
ATOM 1436 C C . VAL A 1 178 ? 4.392 2.741 -1.900 1.00 98.31 178 VAL A C 1
ATOM 1438 O O . VAL A 1 178 ? 3.166 2.841 -1.976 1.00 98.31 178 VAL A O 1
ATOM 1441 N N . ASN A 1 179 ? 5.187 3.812 -1.861 1.00 97.19 179 ASN A N 1
ATOM 1442 C CA . ASN A 1 179 ? 4.657 5.168 -1.936 1.00 97.19 179 ASN A CA 1
ATOM 1443 C C . ASN A 1 179 ? 4.096 5.489 -3.324 1.00 97.19 179 ASN A C 1
ATOM 1445 O O . ASN A 1 179 ? 3.052 6.135 -3.403 1.00 97.19 179 ASN A O 1
ATOM 1449 N N . ASP A 1 180 ? 4.727 5.024 -4.397 1.00 96.56 180 ASP A N 1
ATOM 1450 C CA . ASP A 1 180 ? 4.262 5.256 -5.766 1.00 96.56 180 ASP A CA 1
ATOM 1451 C C . ASP A 1 180 ? 2.918 4.570 -6.039 1.00 96.56 180 ASP A C 1
ATOM 1453 O O . ASP A 1 180 ? 1.976 5.212 -6.520 1.00 96.56 180 ASP A O 1
ATOM 1457 N N . ILE A 1 181 ? 2.775 3.304 -5.637 1.00 97.19 181 ILE A N 1
ATOM 1458 C CA . ILE A 1 181 ? 1.513 2.558 -5.724 1.00 97.19 181 ILE A CA 1
ATOM 1459 C C . ILE A 1 181 ? 0.439 3.252 -4.875 1.00 97.19 181 ILE A C 1
ATOM 1461 O O . ILE A 1 181 ? -0.653 3.548 -5.367 1.00 97.19 181 ILE A O 1
ATOM 1465 N N . LYS A 1 182 ? 0.756 3.595 -3.618 1.00 95.81 182 LYS A N 1
ATOM 1466 C CA . LYS A 1 182 ? -0.146 4.346 -2.729 1.00 95.81 182 LYS A CA 1
ATOM 1467 C C . LYS A 1 182 ? -0.624 5.649 -3.371 1.00 95.81 182 LYS A C 1
ATOM 1469 O O . LYS A 1 182 ? -1.814 5.955 -3.330 1.00 95.81 182 LYS A O 1
ATOM 1474 N N . ASN A 1 183 ? 0.290 6.434 -3.932 1.00 94.56 183 ASN A N 1
ATOM 1475 C CA . ASN A 1 183 ? -0.031 7.729 -4.522 1.00 94.56 183 ASN A CA 1
ATOM 1476 C C . ASN A 1 183 ? -0.902 7.580 -5.773 1.00 94.56 183 ASN A C 1
ATOM 1478 O O . ASN A 1 183 ? -1.710 8.464 -6.045 1.00 94.56 183 ASN A O 1
ATOM 1482 N N . SER A 1 184 ? -0.750 6.486 -6.518 1.00 93.88 184 SER A N 1
ATOM 1483 C CA . SER A 1 184 ? -1.593 6.169 -7.675 1.00 93.88 184 SER A CA 1
ATOM 1484 C C . SER A 1 184 ? -3.023 5.852 -7.238 1.00 93.88 184 SER A C 1
ATOM 1486 O O . SER A 1 184 ? -3.962 6.478 -7.726 1.00 93.88 184 SER A O 1
ATOM 1488 N N . PHE A 1 185 ? -3.196 5.037 -6.195 1.00 93.75 185 PHE A N 1
ATOM 1489 C CA . PHE A 1 185 ? -4.514 4.839 -5.586 1.00 93.75 185 PHE A CA 1
ATOM 1490 C C . PHE A 1 185 ? -5.114 6.136 -5.013 1.00 93.75 185 PHE A C 1
ATOM 1492 O O . PHE A 1 185 ? -6.301 6.394 -5.195 1.00 93.75 185 PHE A O 1
ATOM 1499 N N . GLU A 1 186 ? -4.315 7.003 -4.373 1.00 91.25 186 GLU A N 1
ATOM 1500 C CA . GLU A 1 186 ? -4.792 8.320 -3.906 1.00 91.25 186 GLU A CA 1
ATOM 1501 C C . GLU A 1 186 ? -5.244 9.237 -5.062 1.00 91.25 186 GLU A C 1
ATOM 1503 O O . GLU A 1 186 ? -6.101 10.092 -4.844 1.00 91.25 186 GLU A O 1
ATOM 1508 N N . ARG A 1 187 ? -4.722 9.052 -6.286 1.00 88.62 187 ARG A N 1
ATOM 1509 C CA . ARG A 1 187 ? -5.192 9.734 -7.510 1.00 88.62 187 ARG A CA 1
ATOM 1510 C C . ARG A 1 187 ? -6.477 9.139 -8.094 1.00 88.62 187 ARG A C 1
ATOM 1512 O O . ARG A 1 187 ? -7.041 9.723 -9.013 1.00 88.62 187 ARG A O 1
ATOM 1519 N N . GLY A 1 188 ? -6.953 8.012 -7.563 1.00 87.12 188 GLY A N 1
ATOM 1520 C CA . GLY A 1 188 ? -8.056 7.242 -8.140 1.00 87.12 188 GLY A CA 1
ATOM 1521 C C . GLY A 1 188 ? -7.640 6.363 -9.323 1.00 87.12 188 GLY A C 1
ATOM 1522 O O . GLY A 1 188 ? -8.497 5.869 -10.048 1.00 87.12 188 GLY A O 1
ATOM 1523 N N . GLU A 1 189 ? -6.339 6.170 -9.534 1.00 90.44 189 GLU A N 1
ATOM 1524 C CA . GLU A 1 189 ? -5.818 5.206 -10.501 1.00 90.44 189 GLU A CA 1
ATOM 1525 C C . GLU A 1 189 ? -5.739 3.816 -9.853 1.00 90.44 189 GLU A C 1
ATOM 1527 O O . GLU A 1 189 ? -5.586 3.692 -8.635 1.00 90.44 189 GLU A O 1
ATOM 1532 N N . ASN A 1 190 ? -5.792 2.761 -10.668 1.00 92.62 190 ASN A N 1
ATOM 1533 C CA . ASN A 1 190 ? -5.495 1.403 -10.223 1.00 92.62 190 ASN A CA 1
ATOM 1534 C C . ASN A 1 190 ? -4.194 0.913 -10.880 1.00 92.62 190 ASN A C 1
ATOM 1536 O O . ASN A 1 190 ? -4.252 0.367 -11.981 1.00 92.62 190 ASN A O 1
ATOM 1540 N N . PRO A 1 191 ? -3.026 1.085 -10.230 1.00 93.56 191 PRO A N 1
ATOM 1541 C CA . PRO A 1 191 ? -1.740 0.667 -10.798 1.00 93.56 191 PRO A CA 1
ATOM 1542 C C . PRO A 1 191 ? -1.606 -0.858 -10.938 1.00 93.56 191 PRO A C 1
ATOM 1544 O O . PRO A 1 191 ? -0.687 -1.331 -11.593 1.00 93.56 191 PRO A O 1
ATOM 1547 N N . LEU A 1 192 ? -2.512 -1.629 -10.326 1.00 95.12 192 LEU A N 1
ATOM 1548 C CA . LEU A 1 192 ? -2.494 -3.091 -10.334 1.00 95.12 192 LEU A CA 1
ATOM 1549 C C . LEU A 1 192 ? -3.538 -3.685 -11.288 1.00 95.12 192 LEU A C 1
ATOM 1551 O O . LEU A 1 192 ? -3.751 -4.893 -11.252 1.00 95.12 192 LEU A O 1
ATOM 1555 N N . ALA A 1 193 ? -4.253 -2.868 -12.073 1.00 90.62 193 ALA A N 1
ATOM 1556 C CA . ALA A 1 193 ? -5.343 -3.332 -12.937 1.00 90.62 193 ALA A CA 1
ATOM 1557 C C . ALA A 1 193 ? -4.866 -4.310 -14.020 1.00 90.62 193 ALA A C 1
ATOM 1559 O O . ALA A 1 193 ? -5.551 -5.300 -14.272 1.00 90.62 193 ALA A O 1
ATOM 1560 N N . ASP A 1 194 ? -3.694 -4.050 -14.598 1.00 86.88 194 ASP A N 1
ATOM 1561 C CA . ASP A 1 194 ? -3.165 -4.810 -15.725 1.00 86.88 194 ASP A CA 1
ATOM 1562 C C . ASP A 1 194 ? -2.352 -6.025 -15.272 1.00 86.88 194 ASP A C 1
ATOM 1564 O O . ASP A 1 194 ? -1.476 -5.929 -14.411 1.00 86.88 194 ASP A O 1
ATOM 1568 N N . ASP A 1 195 ? -2.562 -7.156 -15.945 1.00 73.12 195 ASP A N 1
ATOM 1569 C CA . ASP A 1 195 ? -1.888 -8.424 -15.635 1.00 73.12 195 ASP A CA 1
ATOM 1570 C C . ASP A 1 195 ? -0.381 -8.437 -15.978 1.00 73.12 195 ASP A C 1
ATOM 1572 O O . ASP A 1 195 ? 0.314 -9.415 -15.708 1.00 73.12 195 ASP A O 1
ATOM 1576 N N . GLN A 1 196 ? 0.125 -7.351 -16.572 1.00 66.56 196 GLN A N 1
ATOM 1577 C CA . GLN A 1 196 ? 1.531 -7.151 -16.943 1.00 66.56 196 GLN A CA 1
ATOM 1578 C C . GLN A 1 196 ? 2.268 -6.181 -16.009 1.00 66.56 196 GLN A C 1
ATOM 1580 O O . GLN A 1 196 ? 3.383 -5.749 -16.314 1.00 66.56 196 GLN A O 1
ATOM 1585 N N . SER A 1 197 ? 1.659 -5.776 -14.890 1.00 74.44 197 SER A N 1
ATOM 1586 C CA . SER A 1 197 ? 2.316 -4.848 -13.972 1.00 74.44 197 SER A CA 1
ATOM 1587 C C . SER A 1 197 ? 3.506 -5.537 -13.283 1.00 74.44 197 SER A C 1
ATOM 1589 O O . SER A 1 197 ? 3.324 -6.484 -12.519 1.00 74.44 197 SER A O 1
ATOM 1591 N N . ASN A 1 198 ? 4.724 -5.046 -13.526 1.00 85.25 198 ASN A N 1
ATOM 1592 C CA . ASN A 1 198 ? 5.974 -5.582 -12.964 1.00 85.25 198 ASN A CA 1
ATOM 1593 C C . ASN A 1 198 ? 6.231 -5.120 -11.516 1.00 85.25 198 ASN A C 1
ATOM 1595 O O . ASN A 1 1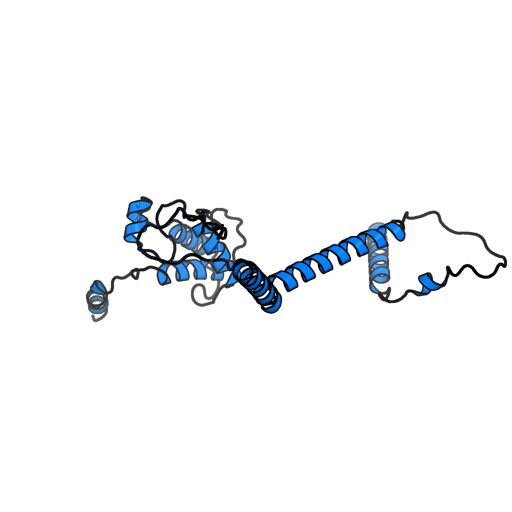98 ? 7.370 -4.842 -11.143 1.00 85.25 198 ASN A O 1
ATOM 1599 N N . HIS A 1 199 ? 5.175 -4.975 -10.715 1.00 94.25 199 HIS A N 1
ATOM 1600 C CA . HIS A 1 199 ? 5.299 -4.502 -9.341 1.00 94.25 199 HIS A CA 1
ATOM 1601 C C . HIS A 1 199 ? 5.896 -5.571 -8.425 1.00 94.25 199 HIS A C 1
ATOM 1603 O O . HIS A 1 199 ? 5.497 -6.736 -8.484 1.00 94.25 199 HIS A O 1
ATOM 1609 N N . ASP A 1 200 ? 6.813 -5.176 -7.534 1.00 95.38 200 ASP A N 1
ATOM 1610 C CA . ASP A 1 200 ? 7.335 -6.095 -6.520 1.00 95.38 200 ASP A CA 1
ATOM 1611 C C . ASP A 1 200 ? 6.214 -6.522 -5.565 1.00 95.38 200 ASP A C 1
ATOM 1613 O O . ASP A 1 200 ? 5.464 -5.713 -5.005 1.00 95.38 200 ASP A O 1
ATOM 1617 N N . ILE A 1 201 ? 6.119 -7.826 -5.326 1.00 97.12 201 ILE A N 1
ATOM 1618 C CA . ILE A 1 201 ? 5.043 -8.392 -4.517 1.00 97.12 201 ILE A CA 1
ATOM 1619 C C . ILE A 1 201 ? 5.126 -7.960 -3.050 1.00 97.12 201 ILE A C 1
ATOM 1621 O O . ILE A 1 201 ? 4.097 -7.789 -2.389 1.00 97.12 201 ILE A O 1
ATOM 1625 N N . ASN A 1 202 ? 6.337 -7.739 -2.524 1.00 98.19 202 ASN A N 1
ATOM 1626 C CA . ASN A 1 202 ? 6.521 -7.272 -1.154 1.00 98.19 202 ASN A CA 1
ATOM 1627 C C . ASN A 1 202 ? 6.136 -5.793 -1.038 1.00 98.19 202 ASN A C 1
ATOM 1629 O O . ASN A 1 202 ? 5.625 -5.383 0.009 1.00 98.19 202 ASN A O 1
ATOM 1633 N N . SER A 1 203 ? 6.320 -5.004 -2.102 1.00 98.31 203 SER A N 1
ATOM 1634 C CA . SER A 1 203 ? 5.814 -3.634 -2.210 1.00 98.31 203 SER A CA 1
ATOM 1635 C C . SER A 1 203 ? 4.284 -3.618 -2.206 1.00 98.31 203 SER A C 1
ATOM 1637 O O . SER A 1 203 ? 3.694 -2.913 -1.388 1.00 98.31 203 SER A O 1
ATOM 1639 N N . VAL A 1 204 ? 3.618 -4.461 -3.005 1.00 98.12 204 VAL A N 1
ATOM 1640 C CA . VAL A 1 204 ? 2.143 -4.569 -3.009 1.00 98.12 204 VAL A CA 1
ATOM 1641 C C . VAL A 1 204 ? 1.604 -5.018 -1.643 1.00 98.12 204 VAL A C 1
ATOM 1643 O O . VAL A 1 204 ? 0.690 -4.398 -1.093 1.00 98.12 204 VAL A O 1
ATOM 1646 N N . ALA A 1 205 ? 2.217 -6.032 -1.026 1.00 98.44 205 ALA A N 1
ATOM 1647 C CA . ALA A 1 205 ? 1.887 -6.445 0.339 1.00 98.44 205 ALA A CA 1
ATOM 1648 C C . ALA A 1 205 ? 2.145 -5.322 1.362 1.00 98.44 205 ALA A C 1
ATOM 1650 O O . ALA A 1 205 ? 1.403 -5.162 2.334 1.00 98.44 205 ALA A O 1
ATOM 1651 N N . GLY A 1 206 ? 3.191 -4.522 1.148 1.00 98.44 206 GLY A N 1
ATOM 1652 C CA . GLY A 1 206 ? 3.506 -3.326 1.921 1.00 98.44 206 GLY A CA 1
ATOM 1653 C C . GLY A 1 206 ? 2.408 -2.267 1.846 1.00 98.44 206 GLY A C 1
ATOM 1654 O O . GLY A 1 206 ? 2.021 -1.731 2.883 1.00 98.44 206 GLY A O 1
ATOM 1655 N N . VAL A 1 207 ? 1.865 -2.015 0.655 1.00 98.38 207 VAL A N 1
ATOM 1656 C CA . VAL A 1 207 ? 0.755 -1.077 0.421 1.00 98.38 207 VAL A CA 1
ATOM 1657 C C . VAL A 1 207 ? -0.510 -1.533 1.142 1.00 98.38 207 VAL A C 1
ATOM 1659 O O . VAL A 1 207 ? -1.126 -0.733 1.847 1.00 98.38 207 VAL A O 1
ATOM 1662 N N . LEU A 1 208 ? -0.859 -2.819 1.043 1.00 98.44 208 LEU A N 1
ATOM 1663 C CA . LEU A 1 208 ? -2.029 -3.369 1.731 1.00 98.44 208 LEU A CA 1
ATOM 1664 C C . LEU A 1 208 ? -1.898 -3.252 3.258 1.00 98.44 208 LEU A C 1
ATOM 1666 O O . LEU A 1 208 ? -2.821 -2.799 3.935 1.00 98.44 208 LEU A O 1
ATOM 1670 N N . LYS A 1 209 ? -0.719 -3.577 3.810 1.00 98.25 209 LYS A N 1
ATOM 1671 C CA . LYS A 1 209 ? -0.420 -3.364 5.238 1.00 98.25 209 LYS A CA 1
ATOM 1672 C C . LYS A 1 209 ? -0.520 -1.888 5.622 1.00 98.25 209 LYS A C 1
ATOM 1674 O O . LYS A 1 209 ? -1.059 -1.556 6.676 1.00 98.25 209 LYS A O 1
ATOM 1679 N N . LEU A 1 210 ? 0.018 -1.003 4.783 1.00 97.81 210 LEU A N 1
ATOM 1680 C CA . LEU A 1 210 ? 0.013 0.438 5.014 1.00 97.81 210 LEU A CA 1
ATOM 1681 C C . LEU A 1 210 ? -1.410 0.998 5.051 1.00 97.81 210 LEU A C 1
ATOM 1683 O O . LEU A 1 210 ? -1.674 1.867 5.877 1.00 97.81 210 LEU A O 1
ATOM 1687 N N . TYR A 1 211 ? -2.306 0.486 4.206 1.00 97.75 211 TYR A N 1
ATOM 1688 C CA . TYR A 1 211 ? -3.714 0.868 4.189 1.00 97.75 211 TYR A CA 1
ATOM 1689 C C . TYR A 1 211 ? -4.387 0.581 5.535 1.00 97.75 211 TYR A C 1
ATOM 1691 O O . TYR A 1 211 ? -4.819 1.516 6.207 1.00 97.75 211 TYR A O 1
ATOM 1699 N N . PHE A 1 212 ? -4.382 -0.679 5.987 1.00 97.56 212 PHE A N 1
ATOM 1700 C CA . PHE A 1 212 ? -5.031 -1.061 7.247 1.00 97.56 212 PHE A CA 1
ATOM 1701 C C . PHE A 1 212 ? -4.396 -0.409 8.476 1.00 97.56 212 PHE A C 1
ATOM 1703 O O . PHE A 1 212 ? -5.104 -0.025 9.402 1.00 97.56 212 PHE A O 1
ATOM 1710 N N . ARG A 1 213 ? -3.067 -0.243 8.484 1.00 96.62 213 ARG A N 1
ATOM 1711 C CA . ARG A 1 213 ? -2.361 0.468 9.560 1.00 96.62 213 ARG A CA 1
ATOM 1712 C C . ARG A 1 213 ? -2.717 1.954 9.606 1.00 96.62 213 ARG A C 1
ATOM 1714 O O . ARG A 1 213 ? -2.621 2.563 10.665 1.00 96.62 213 ARG A O 1
ATOM 1721 N N . GLY A 1 214 ? -3.034 2.539 8.455 1.00 94.38 214 GLY A N 1
ATOM 1722 C CA . GLY A 1 214 ? -3.342 3.954 8.327 1.00 94.38 214 GLY A CA 1
ATOM 1723 C C . GLY A 1 214 ? -4.771 4.312 8.716 1.00 94.38 214 GLY A C 1
ATOM 1724 O O . GLY A 1 214 ? -5.015 5.490 8.915 1.00 94.38 214 GLY A O 1
ATOM 1725 N N . LEU A 1 215 ? -5.706 3.363 8.813 1.00 94.81 215 LEU A N 1
ATOM 1726 C CA . LEU A 1 215 ? -7.109 3.666 9.121 1.00 94.81 215 LEU A CA 1
ATOM 1727 C C . LEU A 1 215 ? -7.252 4.436 10.442 1.00 94.81 215 LEU A C 1
ATOM 1729 O O . LEU A 1 215 ? -6.549 4.155 11.412 1.00 94.81 215 LEU A O 1
ATOM 1733 N N . GLU A 1 216 ? -8.177 5.399 10.472 1.00 93.38 216 GLU A N 1
ATOM 1734 C CA . GLU A 1 216 ? -8.476 6.182 11.680 1.00 93.38 216 GLU A CA 1
ATOM 1735 C C . GLU A 1 216 ? -8.950 5.279 12.825 1.00 93.38 216 GLU A C 1
ATOM 1737 O O . GLU A 1 216 ? -8.439 5.354 13.944 1.00 93.38 216 GLU A O 1
ATOM 1742 N N . ASN A 1 217 ? -9.860 4.362 12.498 1.00 91.38 217 ASN A N 1
ATOM 1743 C CA . ASN A 1 217 ? -10.280 3.271 13.360 1.00 91.38 217 ASN A CA 1
ATOM 1744 C C . ASN A 1 217 ? -9.647 1.964 12.859 1.00 91.38 217 ASN A C 1
ATOM 1746 O O . ASN A 1 217 ? -9.728 1.674 11.662 1.00 91.38 217 ASN A O 1
ATOM 1750 N N . PRO A 1 218 ? -9.018 1.153 13.732 1.00 92.19 218 PRO A N 1
ATOM 1751 C CA . PRO A 1 218 ? -8.492 -0.142 13.323 1.00 92.19 218 PRO A CA 1
ATOM 1752 C C . PRO A 1 218 ? -9.618 -1.029 12.785 1.00 92.19 218 PRO A C 1
ATOM 1754 O O . PRO A 1 218 ? -10.753 -0.952 13.250 1.00 92.19 218 PRO A O 1
ATOM 1757 N N . LEU A 1 219 ? -9.278 -1.919 11.848 1.00 92.31 219 LEU A N 1
ATOM 1758 C CA . LEU A 1 219 ? -10.246 -2.825 11.217 1.00 92.31 219 LEU A CA 1
ATOM 1759 C C . LEU A 1 219 ? -11.058 -3.633 12.242 1.00 92.31 219 LEU A C 1
ATOM 1761 O O . LEU A 1 219 ? -12.237 -3.897 12.029 1.00 92.31 219 LEU A O 1
ATOM 1765 N N . PHE A 1 220 ? -10.422 -3.999 13.356 1.00 90.94 220 PHE A N 1
ATOM 1766 C CA . PHE A 1 220 ? -11.090 -4.538 14.533 1.00 90.94 220 PHE A CA 1
ATOM 1767 C C . PHE A 1 220 ? -11.259 -3.416 15.563 1.00 90.94 220 PHE A C 1
ATOM 1769 O O . PHE A 1 220 ? -10.257 -3.007 16.163 1.00 90.94 220 PHE A O 1
ATOM 1776 N N . PRO A 1 221 ? -12.490 -2.916 15.777 1.00 88.62 221 PRO A N 1
ATOM 1777 C CA . PRO A 1 221 ? -12.744 -1.847 16.734 1.00 88.62 221 PRO A CA 1
ATOM 1778 C C . PRO A 1 221 ? -12.324 -2.255 18.149 1.00 88.62 221 PRO A C 1
ATOM 1780 O O . PRO A 1 221 ? -12.475 -3.415 18.549 1.00 88.62 221 PRO A O 1
ATOM 1783 N N . LYS A 1 222 ? -11.806 -1.303 18.930 1.00 88.62 222 LYS A N 1
ATOM 1784 C CA . LYS A 1 222 ? -11.288 -1.568 20.287 1.00 88.62 222 LYS A CA 1
ATOM 1785 C C . LYS A 1 222 ? -12.383 -2.068 21.225 1.00 88.62 222 LYS A C 1
ATOM 1787 O O . LYS A 1 222 ? -12.118 -2.869 22.114 1.00 88.62 222 LYS A O 1
ATOM 1792 N N . GLU A 1 223 ? -13.615 -1.642 20.980 1.00 92.19 223 GLU A N 1
ATOM 1793 C CA . GLU A 1 223 ? -14.815 -2.018 21.722 1.00 92.19 223 GLU A CA 1
ATOM 1794 C C . GLU A 1 223 ? -15.092 -3.523 21.607 1.00 92.19 223 GLU A C 1
ATOM 1796 O O . GLU A 1 223 ? -15.651 -4.119 22.521 1.00 92.19 223 GLU A O 1
ATOM 1801 N N . ARG A 1 224 ? -14.658 -4.154 20.507 1.00 90.94 224 ARG A N 1
ATOM 1802 C CA . ARG A 1 224 ? -14.815 -5.593 20.245 1.00 90.94 224 ARG A CA 1
ATOM 1803 C C . ARG A 1 224 ? -13.615 -6.425 20.672 1.00 90.94 224 ARG A C 1
ATOM 1805 O O . ARG A 1 224 ? -13.643 -7.643 20.526 1.00 90.94 224 ARG A O 1
ATOM 1812 N N . PHE A 1 225 ? -12.562 -5.805 21.200 1.00 90.69 225 PHE A N 1
ATOM 1813 C CA . PHE A 1 225 ? -11.339 -6.519 21.556 1.00 90.69 225 PHE A CA 1
ATOM 1814 C C . PHE A 1 225 ? -11.592 -7.594 22.622 1.00 90.69 225 PHE A C 1
ATOM 1816 O O . PHE A 1 225 ? -11.193 -8.739 22.437 1.00 90.69 225 PHE A O 1
ATOM 1823 N N . ASN A 1 226 ? -12.314 -7.262 23.697 1.00 92.25 226 ASN A N 1
ATOM 1824 C CA . ASN A 1 226 ? -12.642 -8.232 24.749 1.00 92.25 226 ASN A CA 1
ATOM 1825 C C . ASN A 1 226 ? -13.533 -9.371 24.225 1.00 92.25 226 ASN A C 1
ATOM 1827 O O . ASN A 1 226 ? -13.285 -10.532 24.552 1.00 92.25 226 ASN A O 1
ATOM 1831 N N . ASP A 1 227 ? -14.508 -9.052 23.365 1.00 92.81 227 ASP A N 1
ATOM 1832 C CA . ASP A 1 227 ? -15.367 -10.043 22.703 1.00 92.81 227 ASP A CA 1
ATOM 1833 C C . ASP A 1 227 ? -14.513 -11.030 21.880 1.00 92.81 227 ASP A C 1
ATOM 1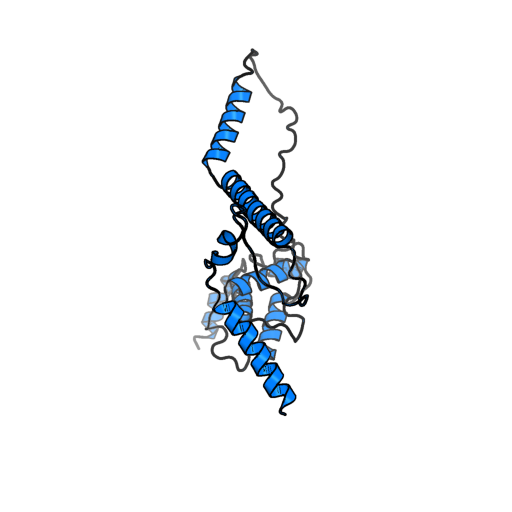835 O O . ASP A 1 227 ? -14.653 -12.247 22.015 1.00 92.81 227 ASP A O 1
ATOM 1839 N N . LEU A 1 228 ? -13.567 -10.514 21.086 1.00 91.62 228 LEU A N 1
ATOM 1840 C CA . LEU A 1 228 ? -12.638 -11.309 20.276 1.00 91.62 228 LEU A CA 1
ATOM 1841 C C . LEU A 1 228 ? -11.733 -12.200 21.138 1.00 91.62 228 LEU A C 1
ATOM 1843 O O . LEU A 1 228 ? -11.601 -13.387 20.848 1.00 91.62 228 LEU A O 1
ATOM 1847 N N . ILE A 1 229 ? -11.143 -11.665 22.213 1.00 92.94 229 ILE A N 1
ATOM 1848 C CA . ILE A 1 229 ? -10.274 -12.436 23.118 1.00 92.94 229 ILE A CA 1
ATOM 1849 C C . ILE A 1 229 ? -11.052 -13.554 23.819 1.00 92.94 229 ILE A C 1
ATOM 1851 O O . ILE A 1 229 ? -10.550 -14.673 23.931 1.00 92.94 229 ILE A O 1
ATOM 1855 N N . SER A 1 230 ? -12.296 -13.295 24.231 1.00 93.81 230 SER A N 1
ATOM 1856 C CA . SER A 1 230 ? -13.135 -14.303 24.890 1.00 93.81 230 SER A CA 1
ATOM 1857 C C . SER A 1 230 ? -13.388 -15.544 24.022 1.00 93.81 230 SER A C 1
ATOM 1859 O O . SER A 1 230 ? -13.554 -16.642 24.548 1.00 93.81 230 SER A O 1
ATOM 1861 N N . CYS A 1 231 ? -13.362 -15.396 22.692 1.00 92.31 231 CYS A N 1
ATOM 1862 C CA . CYS A 1 231 ? -13.555 -16.497 21.750 1.00 92.31 231 CYS A CA 1
ATOM 1863 C C . CYS A 1 231 ? -12.338 -17.430 21.637 1.00 92.31 231 CYS A C 1
ATOM 1865 O O . CYS A 1 231 ? -12.497 -18.566 21.195 1.00 92.31 231 CYS A O 1
ATOM 1867 N N . ILE A 1 232 ? -11.143 -16.963 22.018 1.00 91.75 232 ILE A N 1
ATOM 1868 C CA . ILE A 1 232 ? -9.879 -17.710 21.908 1.00 91.75 232 ILE A CA 1
ATOM 1869 C C . ILE A 1 232 ? -9.575 -18.464 23.212 1.00 91.75 232 ILE A C 1
ATOM 1871 O O . ILE A 1 232 ? -8.928 -19.503 23.183 1.00 91.75 232 ILE A O 1
ATOM 1875 N N . SER A 1 233 ? -10.072 -17.975 24.352 1.00 78.88 233 SER A N 1
ATOM 1876 C CA . SER A 1 233 ? -9.828 -18.542 25.688 1.00 78.88 233 SER A CA 1
ATOM 1877 C C . SER A 1 233 ? -10.655 -19.802 26.014 1.00 78.88 233 SER A C 1
ATOM 1879 O O . SER A 1 233 ? -11.041 -19.988 27.168 1.00 78.88 233 SER A O 1
ATOM 1881 N N . LYS A 1 234 ? -10.958 -20.644 25.019 1.00 58.88 234 LYS A N 1
ATOM 1882 C CA . LYS A 1 234 ? -11.660 -21.926 25.202 1.00 58.88 234 LYS A CA 1
ATOM 1883 C C . LYS A 1 234 ? -10.700 -23.103 25.286 1.00 58.88 234 LYS A C 1
ATOM 1885 O O . LYS A 1 234 ? -9.762 -23.147 24.463 1.00 58.88 234 LYS A O 1
#

Sequence (234 aa):
MVLVKKTTEATLQTIQDMVTIEDYDVSECFQHSRSTESVKSTVSETYLSKPSIAKRRANQQETEHFYFMKLREFLEGSNLITKLQAKQDLLQRTLGEGHRAEYMTTRPPNVPPKPQKHRKSRPRSQYNAKLFNGDLETFVKDSGQVIPLIVESCIRFINLYGLQHQGIFRVSGSQVEVNDIKNSFERGENPLADDQSNHDINSVAGVLKLYFRGLENPLFPKERFNDLISCISK

Foldseek 3Di:
DVVVVVVVVVVVVVVVVVVPPDPPPCVVVVVPPPDDDDDDDDDDDPPDPDPPVVVVVVVVVVVVVVVVVVVVVCCCVPDPVNVVVVVVVVVVVVVVPDDDDDDDDDDDDDDDDDPPPPPVPLQAQVWVFQQFLEAPVVVCVGVVDPDQPLLVLLVVLCVVPPPPPPQALNDADDPVLLVVCLSCNNNNHHLRPDPPRPRDNNSSSNNNVRRQVRHPAHPQHPVCPVVVVVVVPD

Radius of gyration: 33.49 Å; chains: 1; bounding box: 78×82×75 Å

pLDDT: mean 72.68, std 20.87, range [31.97, 98.44]

InterPro domains:
  IPR000198 Rho GTPase-activating protein domain [PF00620] (148-232)
  IPR000198 Rho GTPase-activating protein domain [PS50238] (134-234)
  IPR000198 Rho GTPase-activating protein domain [SM00324] (145-234)
  IPR008936 Rho GTPase activation protein [G3DSA:1.10.555.10] (73-234)
  IPR008936 Rho GTPase activation protein [SSF48350] (128-233)
  IPR051627 SLIT-ROBO Rho GTPase-activating [PTHR14166] (4-233)

Organism: Myodes glareolus (NCBI:txid447135)

Secondary structure (DSSP, 8-state):
-HHHHHHHHHHHHHHHHHHHS-TT--GGGSTT--------------------HHHHHHHHHHHHHHHHHHHHHHHHHH-HHHHHHHHHHHHHHHHT--------------PPPP-----------SSSS-SSSS-HHHHHHHH--SS-HHHHHHHHHIIIIITTSTTTTTS---HHHHHHHHHHHHTT--TT-STT----HHHHHHHHHHHHHH-SS-SS-GGGHHHHHHTT--